Protein AF-A0A835TD72-F1 (afdb_monomer_lite)

Radius of gyration: 19.93 Å; chains: 1; bounding box: 42×44×61 Å

Structure (mmCIF, N/CA/C/O backbone):
data_AF-A0A835TD72-F1
#
_entry.id   AF-A0A835TD72-F1
#
loop_
_atom_site.group_PDB
_atom_site.id
_atom_site.type_symbol
_atom_site.label_atom_id
_atom_site.label_alt_id
_atom_site.label_comp_id
_atom_site.label_asym_id
_atom_site.label_entity_id
_atom_site.label_seq_id
_atom_site.pdbx_PDB_ins_code
_atom_site.Cartn_x
_atom_site.Cartn_y
_atom_site.Cartn_z
_atom_site.occupancy
_atom_site.B_iso_or_equiv
_atom_site.auth_seq_id
_atom_site.auth_comp_id
_atom_site.auth_asym_id
_a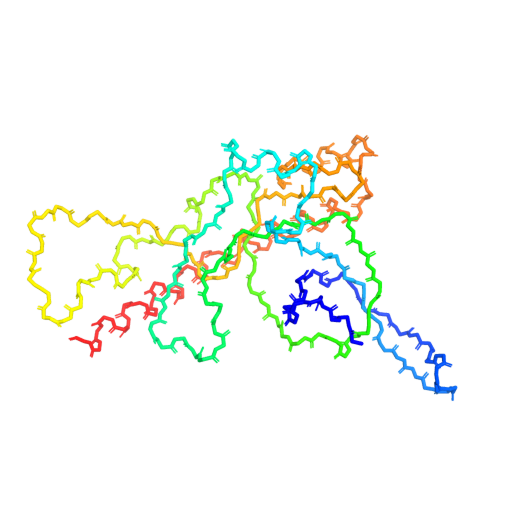tom_site.auth_atom_id
_atom_site.pdbx_PDB_model_num
ATOM 1 N N . MET A 1 1 ? 12.528 -19.056 -3.196 1.00 34.84 1 MET A N 1
ATOM 2 C CA . MET A 1 1 ? 11.801 -18.488 -2.040 1.00 34.84 1 MET A CA 1
ATOM 3 C C . MET A 1 1 ? 12.524 -17.203 -1.645 1.00 34.84 1 MET A C 1
ATOM 5 O O . MET A 1 1 ? 13.682 -17.282 -1.256 1.00 34.84 1 MET A O 1
ATOM 9 N N . LEU A 1 2 ? 11.923 -16.026 -1.864 1.00 34.09 2 LEU A N 1
ATOM 10 C CA . LEU A 1 2 ? 12.502 -14.745 -1.438 1.00 34.09 2 LEU A CA 1
ATOM 11 C C . LEU A 1 2 ? 12.393 -14.682 0.088 1.00 34.09 2 LEU A C 1
ATOM 13 O O . LEU A 1 2 ? 11.383 -14.243 0.633 1.00 34.09 2 LEU A O 1
ATOM 17 N N . HIS A 1 3 ? 13.391 -15.213 0.786 1.00 34.34 3 HIS A N 1
ATOM 18 C CA . HIS A 1 3 ? 13.498 -15.032 2.223 1.00 34.34 3 HIS A CA 1
ATOM 19 C C . HIS A 1 3 ? 13.978 -13.604 2.477 1.00 34.34 3 HIS A C 1
ATOM 21 O O . HIS A 1 3 ? 15.036 -13.207 1.994 1.00 34.34 3 HIS A O 1
ATOM 27 N N . SER A 1 4 ? 13.213 -12.822 3.244 1.00 44.91 4 SER A N 1
ATOM 28 C CA . SER A 1 4 ? 13.839 -11.735 3.995 1.00 44.91 4 SER A CA 1
ATOM 29 C C . SER A 1 4 ? 14.829 -12.398 4.956 1.00 44.91 4 SER A C 1
ATOM 31 O O . SER A 1 4 ? 14.514 -13.459 5.499 1.00 44.91 4 SER A O 1
ATOM 33 N N . GLU A 1 5 ? 15.988 -11.790 5.210 1.00 46.03 5 GLU A N 1
ATOM 34 C CA . GLU A 1 5 ? 17.001 -12.299 6.162 1.00 46.03 5 GLU A CA 1
ATOM 35 C C . GLU A 1 5 ? 16.446 -12.538 7.591 1.00 46.03 5 GLU A C 1
ATOM 37 O O . GLU A 1 5 ? 17.114 -13.105 8.445 1.00 46.03 5 GLU A O 1
ATOM 42 N N . GLU A 1 6 ? 15.186 -12.165 7.835 1.00 54.06 6 GLU A N 1
ATOM 43 C CA . GLU A 1 6 ? 14.464 -12.239 9.106 1.00 54.06 6 GLU A CA 1
ATOM 44 C C . GLU A 1 6 ? 13.166 -13.077 9.030 1.00 54.06 6 GLU A C 1
ATOM 46 O O . GLU A 1 6 ? 12.367 -13.064 9.964 1.00 54.06 6 GLU A O 1
ATOM 51 N N . GLY A 1 7 ? 12.899 -13.772 7.916 1.00 63.62 7 GLY A N 1
ATOM 52 C CA . GLY A 1 7 ? 11.723 -14.643 7.767 1.00 63.62 7 GLY A CA 1
ATOM 53 C C . GLY A 1 7 ? 10.368 -13.922 7.728 1.00 63.62 7 GLY A C 1
ATOM 54 O O . GLY A 1 7 ? 9.331 -14.552 7.933 1.00 63.62 7 GLY A O 1
ATOM 55 N N . VAL A 1 8 ? 10.342 -12.612 7.468 1.00 73.75 8 VAL A N 1
ATOM 56 C CA . VAL A 1 8 ? 9.092 -11.841 7.410 1.00 73.75 8 VAL A CA 1
ATOM 57 C C . VAL A 1 8 ? 8.595 -11.782 5.962 1.00 73.75 8 VAL A C 1
ATOM 59 O O . VAL A 1 8 ? 9.372 -11.401 5.083 1.00 73.75 8 VAL A O 1
ATOM 62 N N . PRO A 1 9 ? 7.314 -12.094 5.682 1.00 82.06 9 PRO A N 1
ATOM 63 C CA . PRO A 1 9 ? 6.798 -12.098 4.314 1.00 82.06 9 PRO A CA 1
ATOM 64 C C . PRO A 1 9 ? 6.894 -10.709 3.675 1.00 82.06 9 PRO A C 1
ATOM 66 O O . PRO A 1 9 ? 6.756 -9.693 4.361 1.00 82.06 9 PRO A O 1
ATOM 69 N N . PHE A 1 10 ? 7.115 -10.644 2.366 1.00 88.38 10 PHE A N 1
ATOM 70 C CA . PHE A 1 10 ? 7.032 -9.390 1.617 1.00 88.38 10 PHE A CA 1
ATOM 71 C C . PHE A 1 10 ? 5.569 -9.008 1.370 1.00 88.38 10 PHE A C 1
ATOM 73 O O . PHE A 1 10 ? 4.687 -9.864 1.340 1.00 88.38 10 PHE A O 1
ATOM 80 N N . ILE A 1 11 ? 5.312 -7.710 1.215 1.00 91.94 11 ILE A N 1
ATOM 81 C CA . ILE A 1 11 ? 3.989 -7.182 0.882 1.00 91.94 11 ILE A CA 1
ATOM 82 C C . ILE A 1 11 ? 4.084 -6.547 -0.498 1.00 91.94 11 ILE A C 1
ATOM 84 O O . ILE A 1 11 ? 5.034 -5.818 -0.780 1.00 91.94 11 ILE A O 1
ATOM 88 N N . GLY A 1 12 ? 3.102 -6.802 -1.353 1.00 94.56 12 GLY A N 1
ATOM 89 C CA . GLY A 1 12 ? 3.071 -6.229 -2.687 1.00 94.56 12 GLY A CA 1
ATOM 90 C C . GLY A 1 12 ? 1.669 -6.175 -3.269 1.00 94.56 12 GLY A C 1
ATOM 91 O O . GLY A 1 12 ? 0.757 -6.867 -2.819 1.00 94.56 12 GLY A O 1
ATOM 92 N N . VAL A 1 13 ? 1.519 -5.323 -4.274 1.00 96.19 13 VAL A N 1
ATOM 93 C CA . VAL A 1 13 ? 0.329 -5.205 -5.108 1.00 96.19 13 VAL A CA 1
ATOM 94 C C . VAL A 1 13 ? 0.577 -6.017 -6.370 1.00 96.19 13 VAL A C 1
ATOM 96 O O . VAL A 1 13 ? 1.512 -5.727 -7.115 1.00 96.19 13 VAL A O 1
ATOM 99 N N . VAL A 1 14 ? -0.252 -7.030 -6.605 1.00 95.38 14 VAL A N 1
ATOM 100 C CA . VAL A 1 14 ? -0.248 -7.777 -7.867 1.00 95.38 14 VAL A CA 1
ATOM 101 C C . VAL A 1 14 ? -0.770 -6.864 -8.975 1.00 95.38 14 VAL A C 1
ATOM 103 O O . VAL A 1 14 ? -1.862 -6.308 -8.848 1.00 95.38 14 VAL A O 1
ATOM 106 N N . LEU A 1 15 ? 0.022 -6.690 -10.032 1.00 94.38 15 LEU A N 1
ATOM 107 C CA . LEU A 1 15 ? -0.318 -5.854 -11.182 1.00 94.38 15 LEU A CA 1
ATOM 108 C C . LEU A 1 15 ? -0.967 -6.683 -12.291 1.00 94.38 15 LEU A C 1
ATOM 110 O O . LEU A 1 15 ? -2.013 -6.303 -12.811 1.00 94.38 15 LEU A O 1
ATOM 114 N N . ASP A 1 16 ? -0.347 -7.810 -12.628 1.00 94.19 16 ASP A N 1
ATOM 115 C CA . ASP A 1 16 ? -0.751 -8.698 -13.713 1.00 94.19 16 ASP A CA 1
ATOM 116 C C . ASP A 1 16 ? -0.160 -10.110 -13.521 1.00 94.19 16 ASP A C 1
ATOM 118 O O . ASP A 1 16 ? 0.645 -10.364 -12.612 1.00 94.19 16 ASP A O 1
ATOM 122 N N . PHE A 1 17 ? -0.639 -11.034 -14.354 1.00 94.00 17 PHE A N 1
ATOM 123 C CA . PHE A 1 17 ? -0.175 -12.413 -14.464 1.00 94.00 17 PHE A CA 1
ATOM 124 C C . PHE A 1 17 ? 0.253 -12.668 -15.906 1.00 94.00 17 PHE A C 1
A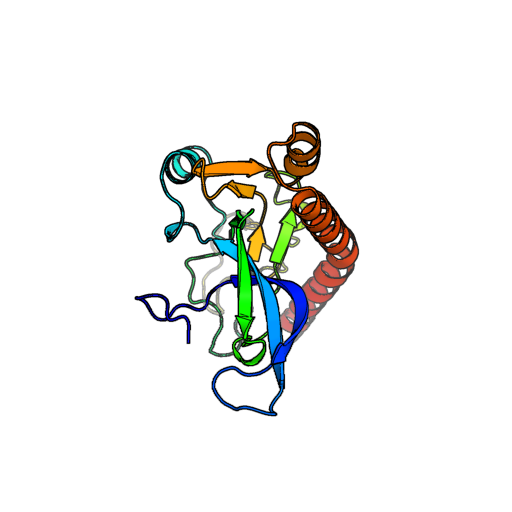TOM 126 O O . PHE A 1 17 ? -0.415 -12.213 -16.836 1.00 94.00 17 PHE A O 1
ATOM 133 N N . GLU A 1 18 ? 1.337 -13.411 -16.075 1.00 93.31 18 GLU A N 1
ATOM 134 C CA . GLU A 1 18 ? 1.907 -13.773 -17.367 1.00 93.31 18 GLU A CA 1
ATOM 135 C C . GLU A 1 18 ? 2.315 -15.247 -17.346 1.00 93.31 18 GLU A C 1
ATOM 137 O O . GLU A 1 18 ? 2.866 -15.738 -16.362 1.00 93.31 18 GLU A O 1
ATOM 142 N N . GLU A 1 19 ? 2.032 -15.960 -18.431 1.00 90.44 19 GLU A N 1
ATOM 143 C CA . GLU A 1 19 ? 2.522 -17.320 -18.641 1.00 90.44 19 GLU A CA 1
ATOM 144 C C . GLU A 1 19 ? 3.895 -17.262 -19.315 1.00 90.44 19 GLU A C 1
ATOM 146 O O . GLU A 1 19 ? 4.054 -16.639 -20.364 1.00 90.44 19 GLU A O 1
ATOM 151 N N . ALA A 1 20 ? 4.882 -17.929 -18.725 1.00 84.81 20 ALA A N 1
ATOM 152 C CA . ALA A 1 20 ? 6.242 -18.015 -19.239 1.00 84.81 20 ALA A CA 1
ATOM 153 C C . ALA A 1 20 ? 6.684 -19.479 -19.344 1.00 84.81 20 ALA A C 1
ATOM 155 O O . ALA A 1 20 ? 6.209 -20.343 -18.607 1.00 84.81 20 ALA A O 1
ATOM 156 N N . ALA A 1 21 ? 7.598 -19.778 -20.266 1.00 83.25 21 ALA A N 1
ATOM 157 C CA . ALA A 1 21 ? 8.213 -21.100 -20.320 1.00 83.25 21 ALA A CA 1
ATOM 158 C C . ALA A 1 21 ? 9.082 -21.316 -19.073 1.00 83.25 21 ALA A C 1
ATOM 160 O O . ALA A 1 21 ? 9.866 -20.439 -18.708 1.00 83.25 21 ALA A O 1
ATOM 161 N N . ASP A 1 22 ? 8.958 -22.477 -18.432 1.00 80.50 22 ASP A N 1
ATOM 162 C CA . ASP A 1 22 ? 9.785 -22.821 -17.280 1.00 80.50 22 ASP A CA 1
ATOM 163 C C . ASP A 1 22 ? 11.202 -23.192 -17.755 1.00 80.50 22 ASP A C 1
ATOM 165 O O . ASP A 1 22 ? 11.429 -24.253 -18.342 1.00 80.50 22 ASP A O 1
ATOM 169 N N . GLU A 1 23 ? 12.176 -22.313 -17.500 1.00 79.06 23 GLU A N 1
ATOM 170 C CA . GLU A 1 23 ? 13.584 -22.534 -17.865 1.00 79.06 23 GLU A CA 1
ATOM 171 C C . GLU A 1 23 ? 14.188 -23.773 -17.182 1.00 79.06 23 GLU A C 1
ATOM 173 O O . GLU A 1 23 ? 15.143 -24.363 -17.691 1.00 79.06 23 GLU A O 1
ATOM 178 N N . SER A 1 24 ? 13.632 -24.190 -16.039 1.00 78.81 24 SER A N 1
ATOM 179 C CA . SER A 1 24 ? 14.082 -25.367 -15.293 1.00 78.81 24 SER A CA 1
ATOM 180 C C . SER A 1 24 ? 13.427 -26.668 -15.764 1.00 78.81 24 SER A C 1
ATOM 182 O O . SER A 1 24 ? 13.988 -27.746 -15.549 1.00 78.81 24 SER A O 1
ATOM 184 N N . ARG A 1 25 ? 12.264 -26.582 -16.426 1.00 77.62 25 ARG A N 1
ATOM 185 C CA . ARG A 1 25 ? 11.475 -27.726 -16.909 1.00 77.62 25 ARG A CA 1
ATOM 186 C C . ARG A 1 25 ? 11.011 -27.490 -18.352 1.00 77.62 25 ARG A C 1
ATOM 188 O O . ARG A 1 25 ? 9.896 -27.019 -18.579 1.00 77.62 25 ARG A O 1
ATOM 195 N N . PRO A 1 26 ? 11.843 -27.848 -19.348 1.00 78.50 26 PRO A N 1
ATOM 196 C CA . PRO A 1 26 ? 11.506 -27.661 -20.755 1.00 78.50 26 PRO A CA 1
ATOM 197 C C . PRO A 1 26 ? 10.169 -28.321 -21.122 1.00 78.50 26 PRO A C 1
ATOM 199 O O . PRO A 1 26 ? 9.997 -29.526 -20.949 1.00 78.50 26 PRO A O 1
ATOM 202 N N . GLY A 1 27 ? 9.237 -27.530 -21.659 1.00 80.69 27 GLY A N 1
ATOM 203 C CA . GLY A 1 27 ? 7.890 -27.977 -22.038 1.00 80.69 27 GLY A CA 1
ATOM 204 C C . GLY A 1 27 ? 6.810 -27.718 -20.985 1.00 80.69 27 GLY A C 1
ATOM 205 O O . GLY A 1 27 ? 5.633 -27.903 -21.286 1.00 80.69 27 GLY A O 1
ATOM 206 N N . GLU A 1 28 ? 7.183 -27.253 -19.792 1.00 83.94 28 GLU A N 1
ATOM 207 C CA . GLU A 1 28 ? 6.241 -26.775 -18.783 1.00 83.94 28 GLU A CA 1
ATOM 208 C C . GLU A 1 28 ? 6.111 -25.245 -18.820 1.00 83.94 28 GLU A C 1
ATOM 210 O O . GLU A 1 28 ? 7.019 -24.518 -19.234 1.00 83.94 28 GLU A O 1
ATOM 215 N N . THR A 1 29 ? 4.946 -24.757 -18.398 1.00 86.06 29 THR A N 1
ATOM 216 C CA . THR A 1 29 ? 4.628 -23.330 -18.297 1.00 86.06 29 THR A CA 1
ATOM 217 C C . THR A 1 29 ? 4.575 -22.943 -16.823 1.00 86.06 29 THR A C 1
ATOM 219 O O . THR A 1 29 ? 3.902 -23.601 -16.027 1.00 86.06 29 THR A O 1
ATOM 222 N N . GLU A 1 30 ? 5.263 -21.867 -16.454 1.00 89.44 30 GLU A N 1
ATOM 223 C CA . GLU A 1 30 ? 5.140 -21.224 -15.150 1.00 89.44 30 GLU A CA 1
ATOM 224 C C . GLU A 1 30 ? 4.263 -19.970 -15.263 1.00 89.44 30 GLU A C 1
ATOM 226 O O . GLU A 1 30 ? 4.333 -19.223 -16.238 1.00 89.44 30 GLU A O 1
ATOM 231 N N . VAL A 1 31 ? 3.441 -19.717 -14.241 1.00 92.00 31 VAL A N 1
ATOM 232 C CA . VAL A 1 31 ? 2.719 -18.447 -14.107 1.00 92.00 31 VAL A CA 1
ATOM 233 C C . VAL A 1 31 ? 3.570 -17.483 -13.288 1.00 92.00 31 VAL A C 1
ATOM 235 O O . VAL A 1 31 ? 3.749 -17.653 -12.075 1.00 92.00 31 VAL A O 1
ATOM 238 N N . LEU A 1 32 ? 4.069 -16.449 -13.951 1.00 94.00 32 LEU A N 1
ATOM 239 C CA . LEU A 1 32 ? 4.717 -15.308 -13.329 1.00 94.00 32 LEU A CA 1
ATOM 240 C C . LEU A 1 32 ? 3.674 -14.246 -12.989 1.00 94.00 32 LEU A C 1
ATOM 242 O O . LEU A 1 32 ? 2.625 -14.116 -13.618 1.00 94.00 32 LEU A O 1
ATOM 246 N N . THR A 1 33 ? 3.963 -13.463 -11.964 1.00 94.62 33 THR A N 1
ATOM 247 C CA . THR A 1 33 ? 3.161 -12.307 -11.594 1.00 94.62 33 THR A CA 1
ATOM 248 C C . THR A 1 33 ? 4.058 -11.107 -11.389 1.00 94.62 33 THR A C 1
ATOM 250 O O . THR A 1 33 ? 5.085 -11.184 -10.708 1.00 94.62 33 THR A O 1
ATOM 253 N N . ARG A 1 34 ? 3.672 -9.975 -11.976 1.00 95.19 34 ARG A N 1
ATOM 254 C CA . ARG A 1 34 ? 4.356 -8.713 -11.731 1.00 95.19 34 ARG A CA 1
ATOM 255 C C . ARG A 1 34 ? 3.806 -8.088 -10.461 1.00 95.19 34 ARG A C 1
ATOM 257 O O . ARG A 1 34 ? 2.622 -7.763 -10.367 1.00 95.19 34 ARG A O 1
ATOM 264 N N . VAL A 1 35 ? 4.678 -7.896 -9.481 1.00 95.75 35 VAL A N 1
ATOM 265 C CA . VAL A 1 35 ? 4.326 -7.379 -8.159 1.00 95.75 35 VAL A CA 1
ATOM 266 C C . VAL A 1 35 ? 5.004 -6.040 -7.944 1.00 95.75 35 VAL A C 1
ATOM 268 O O . VAL A 1 35 ? 6.222 -5.939 -8.050 1.00 95.75 35 VAL A O 1
ATOM 271 N N . CYS A 1 36 ? 4.219 -5.023 -7.597 1.00 96.75 36 CYS A N 1
ATOM 272 C CA . CYS A 1 36 ? 4.719 -3.757 -7.079 1.00 96.75 36 CYS A CA 1
ATOM 273 C C . CYS A 1 36 ? 4.912 -3.857 -5.564 1.00 96.75 36 CYS A C 1
ATOM 275 O O . CYS A 1 36 ? 3.952 -4.063 -4.819 1.00 96.75 36 CYS A O 1
ATOM 277 N N . TRP A 1 37 ? 6.136 -3.675 -5.082 1.00 96.12 37 TRP A N 1
ATOM 278 C CA . TRP A 1 37 ? 6.459 -3.895 -3.675 1.00 96.12 37 TRP A CA 1
ATOM 279 C C . TRP A 1 37 ? 5.946 -2.785 -2.760 1.00 96.12 37 TRP A C 1
ATOM 281 O O . TRP A 1 37 ? 5.912 -1.604 -3.125 1.00 96.12 37 TRP A O 1
ATOM 291 N N . MET A 1 38 ? 5.607 -3.171 -1.534 1.00 95.81 38 MET A N 1
ATOM 292 C CA . MET A 1 38 ? 5.346 -2.270 -0.421 1.00 95.81 38 MET A CA 1
ATOM 293 C C . MET A 1 38 ? 6.405 -2.469 0.661 1.00 95.81 38 MET A C 1
ATOM 295 O O . MET A 1 38 ? 6.748 -3.593 1.026 1.00 95.81 38 MET A O 1
ATOM 299 N N . TYR A 1 39 ? 6.900 -1.360 1.189 1.00 93.12 39 TYR A N 1
ATOM 300 C CA . TYR A 1 39 ? 7.980 -1.320 2.164 1.00 93.12 39 TYR A CA 1
ATOM 301 C C . TYR A 1 39 ? 7.412 -1.091 3.562 1.00 93.12 39 TYR A C 1
ATOM 303 O O . TYR A 1 39 ? 6.383 -0.437 3.734 1.00 93.12 39 TYR A O 1
ATOM 311 N N . ARG A 1 40 ? 8.085 -1.612 4.581 1.00 90.31 40 ARG A N 1
ATOM 312 C CA . ARG A 1 40 ? 7.837 -1.288 5.989 1.00 90.31 40 ARG A CA 1
ATOM 313 C C . ARG A 1 40 ? 8.772 -0.170 6.429 1.00 90.31 40 ARG A C 1
ATOM 315 O O . ARG A 1 40 ? 9.770 0.114 5.775 1.00 90.31 40 ARG A O 1
ATOM 322 N N . VAL A 1 41 ? 8.502 0.399 7.604 1.00 88.62 41 VAL A N 1
ATOM 323 C CA . VAL A 1 41 ? 9.352 1.429 8.233 1.00 88.62 41 VAL A CA 1
ATOM 324 C C . VAL A 1 41 ? 10.828 1.017 8.269 1.00 88.62 41 VAL A C 1
ATOM 326 O O . VAL A 1 41 ? 11.699 1.807 7.918 1.00 88.62 41 VAL A O 1
ATOM 329 N N . ARG A 1 42 ? 11.111 -0.236 8.646 1.00 85.50 42 ARG A N 1
ATOM 330 C CA . ARG A 1 42 ? 12.483 -0.764 8.735 1.00 85.50 42 ARG A CA 1
ATOM 331 C C . ARG A 1 42 ? 13.198 -0.864 7.383 1.00 85.50 42 ARG A C 1
ATOM 333 O O . ARG A 1 42 ? 14.422 -0.854 7.351 1.00 85.50 42 ARG A O 1
ATOM 340 N N . ASP A 1 43 ? 12.439 -0.966 6.293 1.00 87.75 43 ASP A N 1
ATOM 341 C CA . ASP A 1 43 ? 12.981 -1.139 4.947 1.00 87.75 43 ASP A CA 1
ATOM 342 C C . ASP A 1 43 ? 13.322 0.224 4.304 1.00 87.75 43 ASP A C 1
ATOM 344 O O . ASP A 1 43 ? 13.999 0.282 3.272 1.00 87.75 43 ASP A O 1
ATOM 348 N N . LEU A 1 44 ? 12.864 1.333 4.904 1.00 90.19 44 LEU A N 1
ATOM 349 C CA . LEU A 1 44 ? 13.135 2.685 4.425 1.00 90.19 44 LEU A CA 1
ATOM 350 C C . LEU A 1 44 ? 14.577 3.111 4.714 1.00 90.19 44 LEU A C 1
ATOM 352 O O . LEU A 1 44 ? 15.157 2.820 5.762 1.00 90.19 44 LEU A O 1
ATOM 356 N N . LYS A 1 45 ? 15.144 3.867 3.773 1.00 91.75 45 LYS A N 1
ATOM 357 C CA . LYS A 1 45 ? 16.524 4.365 3.819 1.00 91.75 45 LYS A CA 1
ATOM 358 C C . LYS A 1 45 ? 16.568 5.862 3.523 1.00 91.75 45 LYS A C 1
ATOM 360 O O . LYS A 1 45 ? 15.593 6.432 3.038 1.00 91.75 45 LYS A O 1
ATOM 365 N N . GLY A 1 46 ? 17.715 6.486 3.791 1.00 91.62 46 GLY A N 1
ATOM 366 C CA . GLY A 1 46 ? 18.007 7.864 3.390 1.00 91.62 46 GLY A CA 1
ATOM 367 C C . GLY A 1 46 ? 16.974 8.884 3.877 1.00 91.62 46 GLY A C 1
ATOM 368 O O . GLY A 1 46 ? 16.481 8.796 5.002 1.00 91.62 46 GLY A O 1
ATOM 369 N N . ALA A 1 47 ? 16.633 9.838 3.007 1.00 90.25 47 ALA A N 1
ATOM 370 C CA . ALA A 1 47 ? 15.717 10.935 3.322 1.00 90.25 47 ALA A CA 1
ATOM 371 C C . ALA A 1 47 ? 14.316 10.458 3.750 1.00 90.25 47 ALA A C 1
ATOM 373 O O . ALA A 1 47 ? 13.681 11.100 4.577 1.00 90.25 47 ALA A O 1
ATOM 374 N N . ALA A 1 48 ? 13.848 9.313 3.249 1.00 91.50 48 ALA A N 1
ATOM 375 C CA . ALA A 1 48 ? 12.566 8.733 3.636 1.00 91.50 48 ALA A CA 1
ATOM 376 C C . ALA A 1 48 ? 12.545 8.315 5.108 1.00 91.50 48 ALA A C 1
ATOM 378 O O . ALA A 1 48 ? 11.523 8.472 5.766 1.00 91.50 48 ALA A O 1
ATOM 379 N N . LYS A 1 49 ? 13.666 7.799 5.629 1.00 90.06 49 LYS A N 1
ATOM 380 C CA . LYS A 1 49 ? 13.772 7.431 7.043 1.00 90.06 49 LYS A CA 1
ATOM 381 C C . LYS A 1 49 ? 13.812 8.672 7.937 1.00 90.06 49 LYS A C 1
ATOM 383 O O . LYS A 1 49 ? 13.123 8.684 8.947 1.00 90.06 49 LYS A O 1
ATOM 388 N N . ALA A 1 50 ? 14.545 9.710 7.529 1.00 89.62 50 ALA A N 1
ATOM 389 C CA . ALA A 1 50 ? 14.586 10.988 8.244 1.00 89.62 50 ALA A CA 1
ATOM 390 C C . ALA A 1 50 ? 13.206 11.673 8.287 1.00 89.62 50 ALA A C 1
ATOM 392 O O . ALA A 1 50 ? 12.783 12.143 9.334 1.00 89.62 50 ALA A O 1
ATOM 393 N N . ALA A 1 51 ? 12.445 11.634 7.188 1.00 89.12 51 ALA A N 1
ATOM 394 C CA . ALA A 1 51 ? 11.090 12.193 7.138 1.00 89.12 51 ALA A CA 1
ATOM 395 C C . ALA A 1 51 ? 10.110 11.537 8.136 1.00 89.12 51 ALA A C 1
ATOM 397 O O . ALA A 1 51 ? 9.116 12.150 8.515 1.00 89.12 51 ALA A O 1
ATOM 398 N N . LEU A 1 52 ? 10.376 10.302 8.585 1.00 87.50 52 LEU A N 1
ATOM 399 C CA . LEU A 1 52 ? 9.558 9.651 9.615 1.00 87.50 52 LEU A CA 1
ATOM 400 C C . LEU A 1 52 ? 9.824 10.168 11.037 1.00 87.50 52 LEU A C 1
ATOM 402 O O . LEU A 1 52 ? 9.046 9.847 11.933 1.00 87.50 52 LEU A O 1
ATOM 406 N N . GLU A 1 53 ? 10.892 10.933 11.262 1.00 84.69 53 GLU A N 1
ATOM 407 C CA . GLU A 1 53 ? 11.130 11.610 12.544 1.00 84.69 53 GLU A CA 1
ATOM 408 C C . GLU A 1 53 ? 10.202 12.820 12.699 1.00 84.69 53 GLU A C 1
ATOM 410 O O . GLU A 1 53 ? 9.684 13.068 13.786 1.00 84.69 53 GLU A O 1
ATOM 415 N N . GLU A 1 54 ? 9.950 13.529 11.598 1.00 84.19 54 GLU A N 1
ATOM 416 C CA . GLU A 1 54 ? 9.027 14.665 11.544 1.00 84.19 54 GLU A CA 1
ATOM 417 C C . GLU A 1 54 ? 7.571 14.192 11.521 1.00 84.19 54 GLU A C 1
ATOM 419 O O . GLU A 1 54 ? 6.729 14.694 12.265 1.00 84.19 54 GLU A O 1
ATOM 424 N N . GLU A 1 55 ? 7.278 13.179 10.702 1.00 84.44 55 GLU A N 1
ATOM 425 C CA . GLU A 1 55 ? 5.926 12.662 10.533 1.00 84.44 55 GLU A CA 1
ATOM 426 C C . GLU A 1 55 ? 5.881 11.134 10.701 1.00 84.44 55 GLU A C 1
ATOM 428 O O . GLU A 1 55 ? 6.009 10.380 9.719 1.00 84.44 55 GLU A O 1
ATOM 433 N N . PRO A 1 56 ? 5.659 10.652 11.935 1.00 85.56 56 PRO A N 1
ATOM 434 C CA . PRO A 1 56 ? 5.792 9.245 12.264 1.00 85.56 56 PRO A CA 1
ATOM 435 C C . PRO A 1 56 ? 4.771 8.360 11.551 1.00 85.56 56 PRO A C 1
ATOM 437 O O . PRO A 1 56 ? 3.647 8.753 11.226 1.00 85.56 56 PRO A O 1
ATOM 440 N N . ALA A 1 57 ? 5.190 7.115 11.339 1.00 85.81 57 ALA A N 1
ATOM 441 C CA . ALA A 1 57 ? 4.360 6.070 10.766 1.00 85.81 57 ALA A CA 1
ATOM 442 C C . ALA A 1 57 ? 3.201 5.678 11.695 1.00 85.81 57 ALA A C 1
ATOM 444 O O . ALA A 1 57 ? 3.295 5.735 12.924 1.00 85.81 57 ALA A O 1
ATOM 445 N N . VAL A 1 58 ? 2.112 5.205 11.096 1.00 85.31 58 VAL A N 1
ATOM 446 C CA . VAL A 1 58 ? 0.933 4.729 11.830 1.00 85.31 58 VAL A CA 1
ATOM 447 C C . VAL A 1 58 ? 1.204 3.393 12.540 1.00 85.31 58 VAL A C 1
ATOM 449 O O . VAL A 1 58 ? 1.744 2.461 11.941 1.00 85.31 58 VAL A O 1
ATOM 452 N N . THR A 1 59 ? 0.793 3.288 13.815 1.00 79.62 59 THR A N 1
ATOM 453 C CA . THR A 1 59 ? 1.049 2.120 14.692 1.00 79.62 59 THR A CA 1
ATOM 454 C C . THR A 1 59 ? -0.168 1.588 15.481 1.00 79.62 59 THR A C 1
ATOM 456 O O . THR A 1 59 ? -0.047 0.565 16.155 1.00 79.62 59 THR A O 1
ATOM 459 N N . ARG A 1 60 ? -1.372 2.187 15.404 1.00 73.00 60 ARG A N 1
ATOM 460 C CA . ARG A 1 60 ? -2.595 1.785 16.169 1.00 73.00 60 ARG A CA 1
ATOM 461 C C . ARG A 1 60 ? -3.723 1.043 15.401 1.00 73.00 60 ARG A C 1
ATOM 463 O O . ARG A 1 60 ? -4.458 1.668 14.646 1.00 73.00 60 ARG A O 1
ATOM 470 N N . ARG A 1 61 ? -3.969 -0.249 15.672 1.00 71.38 61 ARG A N 1
ATOM 471 C CA . ARG A 1 61 ? -4.964 -1.076 14.939 1.00 71.38 61 ARG A CA 1
ATOM 472 C C . ARG A 1 61 ? -6.160 -1.474 15.789 1.00 71.38 61 ARG A C 1
ATOM 474 O O . ARG A 1 61 ? -6.030 -1.619 17.005 1.00 71.38 61 ARG A O 1
ATOM 481 N N . ALA A 1 62 ? -7.276 -1.791 15.135 1.00 69.75 62 ALA A N 1
ATOM 482 C CA . ALA A 1 62 ? -8.340 -2.579 15.742 1.00 69.75 62 ALA A CA 1
ATOM 483 C C . ALA A 1 62 ? -7.892 -4.016 16.004 1.00 69.75 62 ALA A C 1
ATOM 485 O O . ALA A 1 62 ? -7.340 -4.689 15.133 1.00 69.75 62 ALA A O 1
ATOM 486 N N . VAL A 1 63 ? -8.167 -4.495 17.218 1.00 62.16 63 VAL A N 1
ATOM 487 C CA . VAL A 1 63 ? -7.947 -5.884 17.622 1.00 62.16 63 VAL A CA 1
ATOM 488 C C . VAL A 1 63 ? -9.265 -6.448 18.129 1.00 62.16 63 VAL A C 1
ATOM 490 O O . VAL A 1 63 ? -9.829 -5.946 19.099 1.00 62.16 63 VAL A O 1
ATOM 493 N N . LEU A 1 64 ? -9.740 -7.521 17.500 1.00 57.81 64 LEU A N 1
ATOM 494 C CA . LEU A 1 64 ? -10.712 -8.411 18.130 1.00 57.81 64 LEU A CA 1
ATOM 495 C C . LEU A 1 64 ? -9.931 -9.517 18.833 1.00 57.81 64 LEU A C 1
ATOM 497 O O . LEU A 1 64 ? -9.029 -10.108 18.244 1.00 57.81 64 LEU A O 1
ATOM 501 N N . SER A 1 65 ? -10.272 -9.792 20.091 1.00 54.19 65 SER A N 1
ATOM 502 C CA . SER A 1 65 ? -9.593 -10.789 20.932 1.00 54.19 65 SER A CA 1
ATOM 503 C C . SER A 1 65 ? -9.677 -12.222 20.390 1.00 54.19 65 SER A C 1
ATOM 505 O O . SER A 1 65 ? -8.936 -13.079 20.848 1.00 54.19 65 SER A O 1
ATOM 507 N N . GLU A 1 66 ? -10.549 -12.480 19.410 1.00 53.38 66 GLU A N 1
ATOM 508 C CA . GLU A 1 66 ? -10.726 -13.778 18.740 1.00 53.38 66 GLU A CA 1
ATOM 509 C C . GLU A 1 66 ? -9.967 -13.886 17.404 1.00 53.38 66 GLU A C 1
ATOM 511 O O . GLU A 1 66 ? -10.121 -14.865 16.671 1.00 53.38 66 GLU A O 1
ATOM 516 N N . ALA A 1 67 ? -9.159 -12.881 17.042 1.00 46.25 67 ALA A N 1
ATOM 517 C CA . ALA A 1 67 ? -8.325 -12.965 15.850 1.00 46.25 67 ALA A CA 1
ATOM 518 C C . ALA A 1 67 ? -7.377 -14.171 15.977 1.00 46.25 67 ALA A C 1
ATOM 520 O O . ALA A 1 67 ? -6.576 -14.249 16.908 1.00 46.25 67 ALA A O 1
ATOM 521 N N . ARG A 1 68 ? -7.509 -15.128 15.047 1.00 42.56 68 ARG A N 1
ATOM 522 C CA . ARG A 1 68 ? -6.750 -16.387 15.025 1.00 42.56 68 ARG A CA 1
ATOM 523 C C . ARG A 1 68 ? -5.244 -16.145 15.196 1.00 42.56 68 ARG A C 1
ATOM 525 O O . ARG A 1 68 ? -4.698 -15.143 14.726 1.00 42.56 68 ARG A O 1
ATOM 532 N N . ALA A 1 69 ? -4.572 -17.111 15.825 1.00 37.41 69 ALA A N 1
ATOM 533 C CA . ALA A 1 69 ? -3.115 -17.174 15.891 1.00 37.41 69 ALA A CA 1
ATOM 534 C C . ALA A 1 69 ? -2.524 -17.028 14.475 1.00 37.41 69 ALA A C 1
ATOM 536 O O . ALA A 1 69 ? -2.853 -17.804 13.582 1.00 37.41 69 ALA A O 1
ATOM 537 N N . GLY A 1 70 ? -1.717 -15.982 14.271 1.00 42.91 70 GLY A N 1
ATOM 538 C CA . GLY A 1 70 ? -1.255 -15.523 12.952 1.00 42.91 70 GLY A CA 1
ATOM 539 C C . GLY A 1 70 ? -1.488 -14.026 12.710 1.00 42.91 70 GLY A C 1
ATOM 540 O O . GLY A 1 70 ? -0.870 -13.445 11.825 1.00 42.91 70 GLY A O 1
ATOM 541 N N . GLY A 1 71 ? -2.322 -13.374 13.529 1.00 45.03 71 GLY A N 1
ATOM 542 C CA . GLY A 1 71 ? -2.423 -11.915 13.549 1.00 45.03 71 GLY A CA 1
ATOM 543 C C . GLY A 1 71 ? -1.092 -11.255 13.932 1.00 45.03 71 GLY A C 1
ATOM 544 O O . GLY A 1 71 ? -0.460 -11.652 14.910 1.00 45.03 71 GLY A O 1
ATOM 545 N N . ASP A 1 72 ? -0.690 -10.239 13.160 1.00 44.88 72 ASP A N 1
ATOM 546 C CA . ASP A 1 72 ? 0.506 -9.406 13.357 1.00 44.88 72 ASP A CA 1
ATOM 547 C C . ASP A 1 72 ? 0.695 -9.062 14.853 1.00 44.88 72 ASP A C 1
ATOM 549 O O . ASP A 1 72 ? -0.237 -8.602 15.516 1.00 44.88 72 ASP A O 1
ATOM 553 N N . LYS A 1 73 ? 1.866 -9.370 15.419 1.00 43.47 73 LYS A N 1
ATOM 554 C CA . LYS A 1 73 ? 2.161 -9.247 16.858 1.00 43.47 73 LYS A CA 1
ATOM 555 C C . LYS A 1 73 ? 2.544 -7.824 17.292 1.00 43.47 73 LYS A C 1
ATOM 557 O O . LYS A 1 73 ? 2.944 -7.641 18.436 1.00 43.47 73 LYS A O 1
ATOM 562 N N . GLY A 1 74 ? 2.330 -6.816 16.442 1.00 46.84 74 GLY A N 1
ATOM 563 C CA . GLY A 1 74 ? 2.182 -5.436 16.904 1.00 46.84 74 GLY A CA 1
ATOM 564 C C . GLY A 1 74 ? 3.418 -4.559 16.763 1.00 46.84 74 GLY A C 1
ATOM 565 O O . GLY A 1 74 ? 3.805 -3.902 17.724 1.00 46.84 74 GLY A O 1
ATOM 566 N N . THR A 1 75 ? 3.973 -4.461 15.556 1.00 52.69 75 THR A N 1
ATOM 567 C CA . THR A 1 75 ? 4.913 -3.371 15.229 1.00 52.69 75 THR A CA 1
ATOM 568 C C . THR A 1 75 ? 4.626 -2.625 13.932 1.00 52.69 75 THR A C 1
ATOM 570 O O . THR A 1 75 ? 5.236 -1.576 13.734 1.00 52.69 75 THR A O 1
ATOM 573 N N . PHE A 1 76 ? 3.689 -3.049 13.073 1.00 58.09 76 PHE A N 1
ATOM 574 C CA . PHE A 1 76 ? 3.499 -2.366 11.786 1.00 58.09 76 PHE A CA 1
ATOM 575 C C . PHE A 1 76 ? 2.040 -2.096 11.439 1.00 58.09 76 PHE A C 1
ATOM 577 O O . PHE A 1 76 ? 1.138 -2.857 11.772 1.00 58.09 76 PHE A O 1
ATOM 584 N N . GLN A 1 77 ? 1.814 -0.967 10.773 1.00 78.31 77 GLN A N 1
ATOM 585 C CA . GLN A 1 77 ? 0.488 -0.559 10.330 1.00 78.31 77 GLN A CA 1
ATOM 586 C C . GLN A 1 77 ? 0.520 0.403 9.170 1.00 78.31 77 GLN A C 1
ATOM 588 O O . GLN A 1 77 ? -0.351 0.318 8.317 1.00 78.31 77 GLN A O 1
ATOM 593 N N . GLU A 1 78 ? 1.530 1.257 9.084 1.00 90.50 78 GLU A N 1
ATOM 594 C CA . GLU A 1 78 ? 1.816 1.908 7.818 1.00 90.50 78 GLU A CA 1
ATOM 595 C C . GLU A 1 78 ? 2.774 1.068 6.974 1.00 90.50 78 GLU A C 1
ATOM 597 O O . GLU A 1 78 ? 3.834 0.633 7.435 1.00 90.50 78 GLU A O 1
ATOM 602 N N . VAL A 1 79 ? 2.376 0.853 5.725 1.00 94.25 79 VAL A N 1
ATOM 603 C CA . VAL A 1 79 ? 3.212 0.329 4.649 1.00 94.25 79 VAL A CA 1
ATOM 604 C C . VAL A 1 79 ? 3.316 1.379 3.551 1.00 94.25 79 VAL A C 1
ATOM 606 O O . VAL A 1 79 ? 2.389 2.147 3.287 1.00 94.25 79 VAL A O 1
ATOM 609 N N . PHE A 1 80 ? 4.457 1.408 2.885 1.00 95.88 80 PHE A N 1
ATOM 610 C CA . PHE A 1 80 ? 4.800 2.426 1.907 1.00 95.88 80 PHE A CA 1
ATOM 611 C C . PHE A 1 80 ? 4.775 1.790 0.525 1.00 95.88 80 PHE A C 1
ATOM 613 O O . PHE A 1 80 ? 5.621 0.952 0.213 1.00 95.88 80 PHE A O 1
ATOM 620 N N . LEU A 1 81 ? 3.793 2.158 -0.298 1.00 96.81 81 LEU A N 1
ATOM 621 C CA . LEU A 1 81 ? 3.749 1.733 -1.698 1.00 96.81 81 LEU A CA 1
ATOM 622 C C . LEU A 1 81 ? 5.032 2.186 -2.401 1.00 96.81 81 LEU A C 1
ATOM 624 O O . LEU A 1 81 ? 5.552 3.237 -2.058 1.00 96.81 81 LEU A O 1
ATOM 628 N N . SER A 1 82 ? 5.556 1.454 -3.377 1.00 96.69 82 SER A N 1
ATOM 629 C CA . SER A 1 82 ? 6.759 1.890 -4.096 1.00 96.69 82 SER A CA 1
ATOM 630 C C . SER A 1 82 ? 6.539 2.045 -5.591 1.00 96.69 82 SER A C 1
ATOM 632 O O . SER A 1 82 ? 5.490 1.695 -6.117 1.00 96.69 82 SER A O 1
ATOM 634 N N . ASN A 1 83 ? 7.543 2.581 -6.280 1.00 94.62 83 ASN A N 1
ATOM 635 C CA . ASN A 1 83 ? 7.634 2.556 -7.738 1.00 94.62 83 ASN A CA 1
ATOM 636 C C . ASN A 1 83 ? 8.481 1.374 -8.251 1.00 94.62 83 ASN A C 1
ATOM 638 O O . ASN A 1 83 ? 9.036 1.450 -9.344 1.00 94.62 83 ASN A O 1
ATOM 642 N N . HIS A 1 84 ? 8.640 0.324 -7.443 1.00 94.88 84 HIS A N 1
ATOM 643 C CA . HIS A 1 84 ? 9.480 -0.828 -7.744 1.00 94.88 84 HIS A CA 1
ATOM 644 C C . HIS A 1 84 ? 8.616 -2.061 -7.982 1.00 94.88 84 HIS A C 1
ATOM 646 O O . HIS A 1 84 ? 7.884 -2.488 -7.087 1.00 94.88 84 HIS A O 1
ATOM 652 N N . ALA A 1 85 ? 8.728 -2.630 -9.182 1.00 95.00 85 ALA A N 1
ATOM 653 C CA . ALA A 1 85 ? 8.024 -3.842 -9.560 1.00 95.00 85 ALA A CA 1
ATOM 654 C C . ALA A 1 85 ? 8.976 -4.895 -10.135 1.00 95.00 85 ALA A C 1
ATOM 656 O O . ALA A 1 85 ? 9.902 -4.559 -10.873 1.00 95.00 85 ALA A O 1
ATOM 657 N N . ASN A 1 86 ? 8.721 -6.165 -9.821 1.00 94.38 86 ASN A N 1
ATOM 658 C CA . ASN A 1 86 ? 9.433 -7.311 -10.389 1.00 94.38 86 ASN A CA 1
ATOM 659 C C . ASN A 1 86 ? 8.455 -8.436 -10.721 1.00 94.38 86 ASN A C 1
ATOM 661 O O . ASN A 1 86 ? 7.378 -8.516 -10.131 1.00 94.38 86 ASN A O 1
ATOM 665 N N . ALA A 1 87 ? 8.866 -9.326 -11.619 1.00 93.19 87 ALA A N 1
ATOM 666 C CA . ALA A 1 87 ? 8.212 -10.611 -11.792 1.00 93.19 87 ALA A CA 1
ATOM 667 C C . ALA A 1 87 ? 8.637 -11.570 -10.669 1.00 93.19 87 ALA A C 1
ATOM 669 O O . ALA A 1 87 ? 9.818 -11.659 -10.326 1.00 93.19 87 ALA A O 1
ATOM 670 N N . VAL A 1 88 ? 7.671 -12.281 -10.097 1.00 91.62 88 VAL A N 1
ATOM 671 C CA . VAL A 1 88 ? 7.885 -13.392 -9.164 1.00 91.62 88 VAL A CA 1
ATOM 672 C C . VAL A 1 88 ? 6.989 -14.559 -9.560 1.00 91.62 88 VAL A C 1
ATOM 674 O O . VAL A 1 88 ? 5.986 -14.371 -10.241 1.00 91.62 88 VAL A O 1
ATOM 677 N N . SER A 1 89 ? 7.315 -15.763 -9.101 1.00 91.50 89 SER A N 1
ATOM 678 C CA . SER A 1 89 ? 6.431 -16.919 -9.268 1.00 91.50 89 SER A CA 1
ATOM 679 C C . SER A 1 89 ? 5.085 -16.674 -8.578 1.00 91.50 89 SER A C 1
ATOM 681 O O . SER A 1 89 ? 5.059 -16.316 -7.393 1.00 91.50 89 SER A O 1
ATOM 683 N N . ALA A 1 90 ? 3.963 -16.906 -9.264 1.00 91.44 90 ALA A N 1
ATOM 684 C CA . ALA A 1 90 ? 2.633 -16.794 -8.659 1.00 91.44 90 ALA A CA 1
ATOM 685 C C . ALA A 1 90 ? 2.447 -17.778 -7.488 1.00 91.44 90 ALA A C 1
ATOM 687 O O . ALA A 1 90 ? 1.742 -17.471 -6.526 1.00 91.44 90 ALA A O 1
ATOM 688 N N . ALA A 1 91 ? 3.163 -18.910 -7.504 1.00 89.81 91 ALA A N 1
ATOM 689 C CA . ALA A 1 91 ? 3.179 -19.887 -6.416 1.00 89.81 91 ALA A CA 1
ATOM 690 C C . ALA A 1 91 ? 3.779 -19.338 -5.104 1.00 89.81 91 ALA A C 1
ATOM 692 O O . ALA A 1 91 ? 3.616 -19.944 -4.047 1.00 89.81 91 ALA A O 1
ATOM 693 N N . SER A 1 92 ? 4.466 -18.189 -5.146 1.00 89.06 92 SER A N 1
ATOM 694 C CA . SER A 1 92 ? 5.005 -17.521 -3.953 1.00 89.06 92 SER A CA 1
ATOM 695 C C . SER A 1 92 ? 3.974 -16.676 -3.189 1.00 89.06 92 SER A C 1
ATOM 697 O O . SER A 1 92 ? 4.262 -16.227 -2.076 1.00 89.06 92 SER A O 1
ATOM 699 N N . ILE A 1 93 ? 2.773 -16.466 -3.744 1.00 90.00 93 ILE A N 1
ATOM 700 C CA . ILE A 1 93 ? 1.704 -15.705 -3.089 1.00 90.00 93 ILE A CA 1
ATOM 701 C C . ILE A 1 93 ? 1.109 -16.540 -1.950 1.00 90.00 93 ILE A C 1
ATOM 703 O O . ILE A 1 93 ? 0.534 -17.601 -2.173 1.00 90.00 93 ILE A O 1
ATOM 707 N N . MET A 1 94 ? 1.198 -16.028 -0.721 1.00 88.38 94 MET A N 1
ATOM 708 C CA . MET A 1 94 ? 0.698 -16.731 0.466 1.00 88.38 94 MET A CA 1
ATOM 709 C C . MET A 1 94 ? -0.811 -16.549 0.672 1.00 88.38 94 MET A C 1
ATOM 711 O O . MET A 1 94 ? -1.554 -17.521 0.758 1.00 88.38 94 MET A O 1
ATOM 715 N N . HIS A 1 95 ? -1.269 -15.302 0.810 1.00 85.88 95 HIS A N 1
ATOM 716 C CA . HIS A 1 95 ? -2.678 -14.955 0.996 1.00 85.88 95 HIS A CA 1
ATOM 717 C C . HIS A 1 95 ? -2.899 -13.455 0.735 1.00 85.88 95 HIS A C 1
ATOM 719 O O . HIS A 1 95 ? -1.965 -12.662 0.893 1.00 85.88 95 HIS A O 1
ATOM 725 N N . PRO A 1 96 ? -4.123 -13.030 0.379 1.00 89.19 96 PRO A N 1
ATOM 726 C CA . PRO A 1 96 ? -4.452 -11.613 0.302 1.00 89.19 96 PRO A CA 1
ATOM 727 C C . PRO A 1 96 ? -4.411 -10.954 1.688 1.00 89.19 96 PRO A C 1
ATOM 729 O O . PRO A 1 96 ? -4.664 -11.590 2.717 1.00 89.19 96 PRO A O 1
ATOM 732 N N . ILE A 1 97 ? -4.116 -9.656 1.707 1.00 87.69 97 ILE A N 1
ATOM 733 C CA . ILE A 1 97 ? -4.178 -8.802 2.897 1.00 87.69 97 ILE A CA 1
ATOM 734 C C . ILE A 1 97 ? -4.955 -7.525 2.577 1.00 87.69 97 ILE A C 1
ATOM 736 O O . ILE A 1 97 ? -5.007 -7.101 1.424 1.00 87.69 97 ILE A O 1
ATOM 740 N N . GLN A 1 98 ? -5.520 -6.889 3.604 1.00 89.44 98 GLN A N 1
ATOM 741 C CA . GLN A 1 98 ? -6.181 -5.596 3.452 1.00 89.44 98 GLN A CA 1
ATOM 742 C C . GLN A 1 98 ? -5.174 -4.456 3.621 1.00 89.44 98 GLN A C 1
ATOM 744 O O . GLN A 1 98 ? -4.472 -4.392 4.635 1.00 89.44 98 GLN A O 1
ATOM 749 N N . VAL A 1 99 ? -5.153 -3.534 2.658 1.00 93.12 99 VAL A N 1
ATOM 750 C CA . VAL A 1 99 ? -4.392 -2.283 2.730 1.00 93.12 99 VAL A CA 1
ATOM 751 C C . VAL A 1 99 ? -5.301 -1.119 2.348 1.00 93.12 99 VAL A C 1
ATOM 753 O O . VAL A 1 99 ? -5.864 -1.094 1.257 1.00 93.12 99 VAL A O 1
ATOM 756 N N . TRP A 1 100 ? -5.439 -0.150 3.245 1.00 94.19 100 TRP A N 1
ATOM 757 C CA . TRP A 1 100 ? -6.217 1.065 3.044 1.00 94.19 100 TRP A CA 1
ATOM 758 C C . TRP A 1 100 ? -5.335 2.165 2.462 1.00 94.19 100 TRP A C 1
ATOM 760 O O . TRP A 1 100 ? -4.443 2.671 3.143 1.00 94.19 100 TRP A O 1
ATOM 770 N N . CYS A 1 101 ? -5.578 2.551 1.211 1.00 96.50 101 CYS A N 1
ATOM 771 C CA . CYS A 1 101 ? -4.837 3.627 0.563 1.00 96.50 101 CYS A CA 1
ATOM 772 C C . CYS A 1 101 ? -5.549 4.966 0.766 1.00 96.50 101 CYS A C 1
ATOM 774 O O . CYS A 1 101 ? -6.690 5.130 0.336 1.00 96.50 101 CYS A O 1
ATOM 776 N N . LEU A 1 102 ? -4.869 5.935 1.381 1.00 95.88 102 LEU A N 1
ATOM 777 C CA . LEU A 1 102 ? -5.404 7.280 1.613 1.00 95.88 102 LEU A CA 1
ATOM 778 C C . LEU A 1 102 ? -4.592 8.322 0.833 1.00 95.88 102 LEU A C 1
ATOM 780 O O . LEU A 1 102 ? -3.380 8.163 0.675 1.00 95.88 102 LEU A O 1
ATOM 784 N N . PRO A 1 103 ? -5.235 9.386 0.321 1.00 95.88 103 PRO A N 1
ATOM 785 C CA . PRO A 1 103 ? -4.565 10.365 -0.532 1.00 95.88 103 PRO A CA 1
ATOM 786 C C . PRO A 1 103 ? -3.641 11.310 0.246 1.00 95.88 103 PRO A C 1
ATOM 788 O O . PRO A 1 103 ? -2.748 11.918 -0.345 1.00 95.88 103 PRO A O 1
ATOM 791 N N . ASP A 1 104 ? -3.871 11.453 1.546 1.00 93.75 104 ASP A N 1
ATOM 792 C CA . ASP A 1 104 ? -3.170 12.372 2.428 1.00 93.75 104 ASP A CA 1
ATOM 793 C C . ASP A 1 104 ? -2.958 11.735 3.809 1.00 93.75 104 ASP A C 1
ATOM 795 O O . ASP A 1 104 ? -3.138 10.531 3.999 1.00 93.75 104 ASP A O 1
ATOM 799 N N . GLU A 1 105 ? -2.507 12.539 4.766 1.00 89.00 105 GLU A N 1
ATOM 800 C CA . GLU A 1 105 ? -2.124 12.063 6.091 1.00 89.00 105 GLU A CA 1
ATOM 801 C C . GLU A 1 105 ? -3.300 11.751 7.016 1.00 89.00 105 GLU A C 1
ATOM 803 O O . GLU A 1 105 ? -3.103 11.096 8.043 1.00 89.00 105 GLU A O 1
ATOM 808 N N . ARG A 1 106 ? -4.507 12.191 6.667 1.00 89.62 106 ARG A N 1
ATOM 809 C CA . ARG A 1 106 ? -5.692 12.049 7.509 1.00 89.62 106 ARG A CA 1
ATOM 810 C C . ARG A 1 106 ? -6.069 10.585 7.654 1.00 89.62 106 ARG A C 1
ATOM 812 O O . ARG A 1 106 ? -6.093 9.840 6.680 1.00 89.62 106 ARG A O 1
ATOM 819 N N . LEU A 1 107 ? -6.384 10.179 8.879 1.00 88.19 107 LEU A N 1
ATOM 820 C CA . LEU A 1 107 ? -6.819 8.822 9.224 1.00 88.19 107 LEU A CA 1
ATOM 821 C C . LEU A 1 107 ? -8.322 8.736 9.467 1.00 88.19 107 LEU A C 1
ATOM 823 O O . LEU A 1 107 ? -8.850 7.635 9.564 1.00 88.19 107 LEU A O 1
ATOM 827 N N . GLU A 1 108 ? -9.000 9.880 9.536 1.00 86.81 108 GLU A N 1
ATOM 828 C CA . GLU A 1 108 ? -10.424 10.074 9.795 1.00 86.81 108 GLU A CA 1
ATOM 829 C C . GLU A 1 108 ? -11.320 9.104 9.016 1.00 86.81 108 GLU A C 1
ATOM 831 O O . GLU A 1 108 ? -12.211 8.531 9.641 1.00 86.81 108 GLU A O 1
ATOM 836 N N . PRO A 1 109 ? -11.075 8.816 7.718 1.00 84.75 109 PRO A N 1
ATOM 837 C CA . PRO A 1 109 ? -11.887 7.843 6.987 1.00 84.75 109 PRO A CA 1
ATOM 838 C C . PRO A 1 109 ? -11.821 6.422 7.576 1.00 84.75 109 PRO A C 1
ATOM 840 O O . PRO A 1 109 ? -12.764 5.649 7.447 1.00 84.75 109 PRO A O 1
ATOM 843 N N . LEU A 1 110 ? -10.712 6.067 8.225 1.00 86.12 110 LEU A N 1
ATOM 844 C CA . LEU A 1 110 ? -10.461 4.745 8.802 1.00 86.12 110 LEU A CA 1
ATOM 845 C C . LEU A 1 110 ? -10.715 4.688 10.311 1.00 86.12 110 LEU A C 1
ATOM 847 O O . LEU A 1 110 ? -10.568 3.614 10.900 1.00 86.12 110 LEU A O 1
ATOM 851 N N . LEU A 1 111 ? -11.048 5.815 10.950 1.00 84.62 111 LEU A N 1
ATOM 852 C CA . LEU A 1 111 ? -11.306 5.852 12.384 1.00 84.62 111 LEU A CA 1
ATOM 853 C C . LEU A 1 111 ? -12.650 5.194 12.683 1.00 84.62 111 LEU A C 1
ATOM 855 O O . LEU A 1 111 ? -13.699 5.606 12.192 1.00 84.62 111 LEU A O 1
ATOM 859 N N . LEU A 1 112 ? -12.610 4.174 13.532 1.00 75.19 112 LEU A N 1
ATOM 860 C CA . LEU A 1 112 ? -13.806 3.532 14.048 1.00 75.19 112 LEU A CA 1
ATOM 861 C C . LEU A 1 112 ? -14.531 4.462 15.036 1.00 75.19 112 LEU A C 1
ATOM 863 O O . LEU A 1 112 ? -13.868 5.160 15.814 1.00 75.19 112 LEU A O 1
ATOM 867 N N . PRO A 1 113 ? -15.876 4.436 15.072 1.00 67.19 113 PRO A N 1
ATOM 868 C CA . PRO A 1 113 ? -16.642 5.195 16.051 1.00 67.19 113 PRO A CA 1
ATOM 869 C C . PRO A 1 113 ? -16.326 4.745 17.484 1.00 67.19 113 PRO A C 1
ATOM 871 O O . PRO A 1 113 ? -16.038 3.572 17.757 1.00 67.19 113 PRO A O 1
ATOM 874 N N . ALA A 1 114 ? -16.400 5.698 18.415 1.00 57.59 114 ALA A N 1
ATOM 875 C CA . ALA A 1 114 ? -16.191 5.464 19.837 1.00 57.59 114 ALA A CA 1
ATOM 876 C C . ALA A 1 114 ? -17.116 4.343 20.348 1.00 57.59 114 ALA A C 1
ATOM 878 O O . ALA A 1 114 ? -18.328 4.418 20.188 1.00 57.59 114 ALA A O 1
ATOM 879 N N . GLY A 1 115 ? -16.543 3.288 20.939 1.00 53.25 115 GLY A N 1
ATOM 880 C CA . GLY A 1 115 ? -17.283 2.118 21.442 1.00 53.25 115 GLY 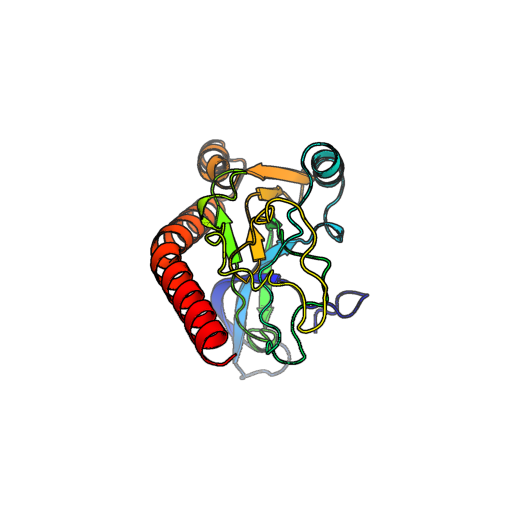A CA 1
ATOM 881 C C . GLY A 1 115 ? -17.075 0.830 20.635 1.00 53.25 115 GLY A C 1
ATOM 882 O O . GLY A 1 115 ? -17.083 -0.250 21.220 1.00 53.25 115 GLY A O 1
ATOM 883 N N . ALA A 1 116 ? -16.751 0.910 19.339 1.00 52.91 116 ALA A N 1
ATOM 884 C CA . ALA A 1 116 ? -16.431 -0.273 18.523 1.00 52.91 116 ALA A CA 1
ATOM 885 C C . ALA A 1 116 ? -15.035 -0.862 18.827 1.00 52.91 116 ALA A C 1
ATOM 887 O O . ALA A 1 116 ? -14.729 -1.998 18.477 1.00 52.91 116 ALA A O 1
ATOM 888 N N . ALA A 1 117 ? -14.176 -0.102 19.507 1.00 53.59 117 ALA A N 1
ATOM 889 C CA . ALA A 1 117 ? -12.789 -0.458 19.805 1.00 53.59 117 ALA A CA 1
ATOM 890 C C . ALA A 1 117 ? -12.604 -1.533 20.895 1.00 53.59 117 ALA A C 1
ATOM 892 O O . ALA A 1 117 ? -11.467 -1.868 21.220 1.00 53.59 117 ALA A O 1
ATOM 893 N N . GLY A 1 118 ? -13.679 -2.046 21.507 1.00 51.50 118 GLY A N 1
ATOM 894 C CA . GLY A 1 118 ? -13.566 -3.006 22.613 1.00 51.50 118 GLY A CA 1
ATOM 895 C C . GLY A 1 118 ? -12.796 -2.463 23.824 1.00 51.50 118 GLY A C 1
ATOM 896 O O . GLY A 1 118 ? -12.370 -3.240 24.671 1.00 51.50 118 GLY A O 1
ATOM 897 N N . SER A 1 119 ? -12.617 -1.142 23.920 1.00 45.75 119 SER A N 1
ATOM 898 C CA . SER A 1 119 ? -11.946 -0.461 25.028 1.00 45.75 119 SER A CA 1
ATOM 899 C C . SER A 1 119 ? -12.885 -0.287 26.225 1.00 45.75 119 SER A C 1
ATOM 901 O O . SER A 1 119 ? -13.005 0.807 26.775 1.00 45.75 119 SER A O 1
ATOM 903 N N . GLY A 1 120 ? -13.596 -1.354 26.585 1.00 47.47 120 GLY A N 1
ATOM 904 C CA . GLY A 1 120 ? -14.130 -1.505 27.930 1.00 47.47 120 GLY A CA 1
ATOM 905 C C . GLY A 1 120 ? -13.011 -2.055 28.818 1.00 47.47 120 GLY A C 1
ATOM 906 O O . GLY A 1 120 ? -12.227 -2.882 28.340 1.00 47.47 120 GLY A O 1
ATOM 907 N N . PRO A 1 121 ? -12.875 -1.594 30.072 1.00 38.09 121 PRO A N 1
ATOM 908 C CA . PRO A 1 121 ? -11.942 -2.214 31.005 1.00 38.09 121 PRO A CA 1
ATOM 909 C C . PRO A 1 121 ? -12.215 -3.729 31.089 1.00 38.09 121 PRO A C 1
ATOM 911 O O . PRO A 1 121 ? -13.377 -4.132 30.980 1.00 38.09 121 PRO A O 1
ATOM 914 N N . PRO A 1 122 ? -11.188 -4.584 31.266 1.00 41.88 122 PRO A N 1
ATOM 915 C CA . PRO A 1 122 ? -11.413 -6.010 31.470 1.00 41.88 122 PRO A CA 1
ATOM 916 C C . PRO A 1 122 ? -12.403 -6.248 32.625 1.00 41.88 122 PRO A C 1
ATOM 918 O O . PRO A 1 122 ? -12.424 -5.457 33.580 1.00 41.88 122 PRO A O 1
ATOM 921 N N . PRO A 1 123 ? -13.222 -7.316 32.568 1.00 38.75 123 PRO A N 1
ATOM 922 C CA . PRO A 1 123 ? -14.125 -7.655 33.661 1.00 38.75 123 PRO A CA 1
ATOM 923 C C . PRO A 1 123 ? -13.311 -7.814 34.955 1.00 38.75 123 PRO A C 1
ATOM 925 O O . PRO A 1 123 ? -12.374 -8.607 35.008 1.00 38.75 123 PRO A O 1
ATOM 928 N N . GLY A 1 124 ? -13.628 -7.001 35.968 1.00 45.22 124 GLY A N 1
ATOM 929 C CA . GLY A 1 124 ? -12.902 -6.939 37.246 1.00 45.22 124 GLY A CA 1
ATOM 930 C C . GLY A 1 124 ? -12.006 -5.709 37.447 1.00 45.22 124 GLY A C 1
ATOM 931 O O . GLY A 1 124 ? -11.496 -5.513 38.547 1.00 45.22 124 GLY A O 1
ATOM 932 N N . SER A 1 125 ? -11.842 -4.843 36.442 1.00 42.28 125 SER A N 1
ATOM 933 C CA . SER A 1 125 ? -11.187 -3.542 36.650 1.00 42.28 125 SER A CA 1
ATOM 934 C C . SER A 1 125 ? -12.185 -2.555 37.246 1.00 42.28 125 SER A C 1
ATOM 936 O O . SER A 1 125 ? -13.252 -2.338 36.672 1.00 42.28 125 SER A O 1
ATOM 938 N N . ALA A 1 126 ? -11.835 -1.927 38.369 1.0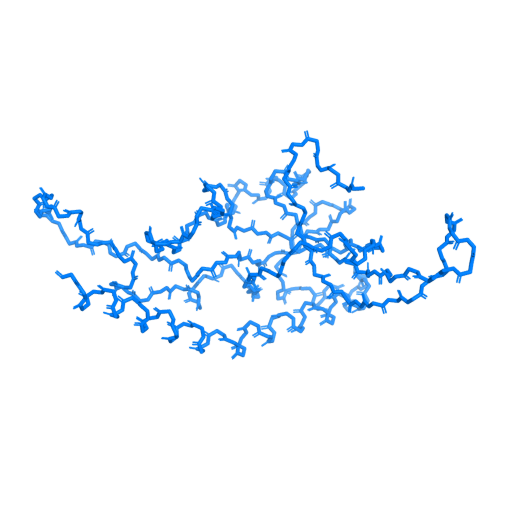0 41.47 126 ALA A N 1
ATOM 939 C CA . ALA A 1 126 ? -12.613 -0.818 38.907 1.00 41.47 126 ALA A CA 1
ATOM 940 C C . ALA A 1 126 ? -12.785 0.279 37.834 1.00 41.47 126 ALA A C 1
ATOM 942 O O . ALA A 1 126 ? -11.846 0.527 37.067 1.00 41.47 126 ALA A O 1
ATOM 943 N N . PRO A 1 127 ? -13.954 0.942 37.754 1.00 42.72 127 PRO A N 1
ATOM 944 C CA . PRO A 1 127 ? -14.148 2.046 36.829 1.00 42.72 127 PRO A CA 1
ATOM 945 C C . PRO A 1 127 ? -13.141 3.144 37.178 1.00 42.72 127 PRO A C 1
ATOM 947 O O . PRO A 1 127 ? -13.224 3.766 38.236 1.00 42.72 127 PRO A O 1
ATOM 950 N N . ALA A 1 128 ? -12.156 3.362 36.307 1.00 46.00 128 ALA A N 1
ATOM 951 C CA . ALA A 1 128 ? -11.282 4.516 36.423 1.00 46.00 128 ALA A CA 1
ATOM 952 C C . ALA A 1 128 ? -12.164 5.763 36.282 1.00 46.00 128 ALA A C 1
ATOM 954 O O . ALA A 1 128 ? -12.778 5.978 35.238 1.00 46.00 128 ALA A O 1
ATOM 955 N N . ALA A 1 129 ? -12.265 6.544 37.358 1.00 37.53 129 ALA A N 1
ATOM 956 C CA . ALA A 1 129 ? -12.998 7.799 37.399 1.00 37.53 129 ALA A CA 1
ATOM 957 C C . ALA A 1 129 ? -12.282 8.834 36.519 1.00 37.53 129 ALA A C 1
ATOM 959 O O . ALA A 1 129 ? -11.437 9.603 36.965 1.00 37.53 129 ALA A O 1
ATOM 960 N N . GLY A 1 130 ? -12.595 8.803 35.233 1.00 43.50 130 GLY A N 1
ATOM 961 C CA . GLY A 1 130 ? -12.170 9.766 34.237 1.00 43.50 130 GLY A CA 1
ATOM 962 C C . GLY A 1 130 ? -13.032 9.580 32.993 1.00 43.50 130 GLY A C 1
ATOM 963 O O . GLY A 1 130 ? -13.500 8.465 32.746 1.00 43.50 130 GLY A O 1
ATOM 964 N N . PRO A 1 131 ? -13.291 10.641 32.211 1.00 34.09 131 PRO A N 1
ATOM 965 C CA . PRO A 1 131 ? -14.006 10.487 30.953 1.00 34.09 131 PRO A CA 1
ATOM 966 C C . PRO A 1 131 ? -13.269 9.438 30.120 1.00 34.09 131 PRO A C 1
ATOM 968 O O . PRO A 1 131 ? -12.053 9.534 29.940 1.00 34.09 131 PRO A O 1
ATOM 971 N N . ALA A 1 132 ? -13.986 8.408 29.665 1.00 43.88 132 ALA A N 1
ATOM 972 C CA . ALA A 1 132 ? -13.436 7.384 28.793 1.00 43.88 132 ALA A CA 1
ATOM 973 C C . ALA A 1 132 ? -12.942 8.078 27.521 1.00 43.88 132 ALA A C 1
ATOM 975 O O . ALA A 1 132 ? -13.720 8.373 26.616 1.00 43.88 132 ALA A O 1
ATOM 976 N N . VAL A 1 133 ? -11.649 8.404 27.475 1.00 41.00 133 VAL A N 1
ATOM 977 C CA . VAL A 1 133 ? -11.017 8.954 26.282 1.00 41.00 133 VAL A CA 1
ATOM 978 C C . VAL A 1 133 ? -11.088 7.839 25.259 1.00 41.00 133 VAL A C 1
ATOM 980 O O . VAL A 1 133 ? -10.292 6.899 25.295 1.00 41.00 133 VAL A O 1
ATOM 983 N N . SER A 1 134 ? -12.093 7.901 24.389 1.00 48.31 134 SER A N 1
ATOM 984 C CA . SER A 1 134 ? -12.208 6.988 23.269 1.00 48.31 134 SER A CA 1
ATOM 985 C C . SER A 1 134 ? -10.968 7.187 22.406 1.00 48.31 134 SER A C 1
ATOM 987 O O . SER A 1 134 ? -10.849 8.149 21.650 1.00 48.31 134 SER A O 1
ATOM 989 N N . ARG A 1 135 ? -9.968 6.324 22.596 1.00 57.78 135 ARG A N 1
ATOM 990 C CA . ARG A 1 135 ? -8.785 6.313 21.746 1.00 57.78 135 ARG A CA 1
ATOM 991 C C . ARG A 1 135 ? -9.267 5.862 20.377 1.00 57.78 135 ARG A C 1
ATOM 993 O O . ARG A 1 135 ? -9.753 4.744 20.252 1.00 57.78 135 ARG A O 1
ATOM 1000 N N . ALA A 1 136 ? -9.153 6.734 19.381 1.00 64.25 136 ALA A N 1
ATOM 1001 C CA . ALA A 1 136 ? -9.512 6.391 18.016 1.00 64.25 136 ALA A CA 1
ATOM 1002 C C . ALA A 1 136 ? -8.695 5.169 17.559 1.00 64.25 136 ALA A C 1
ATOM 1004 O O . ALA A 1 136 ? -7.480 5.096 17.784 1.00 64.25 136 ALA A O 1
ATOM 1005 N N . VAL A 1 137 ? -9.386 4.197 16.970 1.00 75.88 137 VAL A N 1
ATOM 1006 C CA . VAL A 1 137 ? -8.830 2.921 16.517 1.00 75.88 137 VAL A CA 1
ATOM 1007 C C . VAL A 1 137 ? -9.055 2.807 15.018 1.00 75.88 137 VAL A C 1
ATOM 1009 O O . VAL A 1 137 ? -10.122 3.176 14.536 1.00 75.88 137 VAL A O 1
ATOM 1012 N N . LEU A 1 138 ? -8.063 2.300 14.289 1.00 80.19 138 LEU A N 1
ATOM 1013 C CA . LEU A 1 138 ? -8.173 2.101 12.847 1.00 80.19 138 LEU A CA 1
ATOM 1014 C C . LEU A 1 138 ? -8.917 0.819 12.509 1.00 80.19 138 LEU A C 1
ATOM 1016 O O . LEU A 1 138 ? -8.736 -0.200 13.178 1.00 80.19 138 LEU A O 1
ATOM 1020 N N . LEU A 1 139 ? -9.676 0.857 11.418 1.00 83.81 139 LEU A N 1
ATOM 1021 C CA . LEU A 1 139 ? -10.192 -0.333 10.750 1.00 83.81 139 LEU A CA 1
ATOM 1022 C C . LEU A 1 139 ? -9.055 -1.364 10.526 1.00 83.81 139 LEU A C 1
ATOM 1024 O O . LEU A 1 139 ? -7.923 -0.965 10.238 1.00 83.81 139 LEU A O 1
ATOM 1028 N N . PRO A 1 140 ? -9.301 -2.682 10.676 1.00 81.69 140 PRO A N 1
ATOM 1029 C CA . PRO A 1 140 ? -8.250 -3.686 10.526 1.00 81.69 140 PRO A CA 1
ATOM 1030 C C . PRO A 1 140 ? -7.592 -3.667 9.146 1.00 81.69 140 PRO A C 1
ATOM 1032 O O . PRO A 1 140 ? -8.243 -3.408 8.135 1.00 81.69 140 PRO A O 1
ATOM 1035 N N . GLY A 1 141 ? -6.313 -4.032 9.116 1.00 85.25 141 GLY A N 1
ATOM 1036 C CA . GLY A 1 141 ? -5.482 -4.038 7.915 1.00 85.25 141 GLY A CA 1
ATOM 1037 C C . GLY A 1 141 ? -4.283 -3.106 8.057 1.00 85.25 141 GLY A C 1
ATOM 1038 O O . GLY A 1 141 ? -4.026 -2.559 9.131 1.00 85.25 141 GLY A O 1
ATOM 1039 N N . PHE A 1 142 ? -3.547 -2.948 6.963 1.00 90.69 142 PHE A N 1
ATOM 1040 C CA . PHE A 1 142 ? -2.504 -1.936 6.842 1.00 90.69 142 PHE A CA 1
ATOM 1041 C C . PHE A 1 142 ? -3.080 -0.639 6.276 1.00 90.69 142 PHE A C 1
ATOM 1043 O O . PHE A 1 142 ? -4.153 -0.621 5.678 1.00 90.69 142 PHE A O 1
ATOM 1050 N N . VAL A 1 143 ? -2.335 0.444 6.422 1.00 93.00 143 VAL A N 1
ATOM 1051 C CA . VAL A 1 143 ? -2.602 1.754 5.837 1.00 93.00 143 VAL A CA 1
ATOM 1052 C C . VAL A 1 143 ? -1.432 2.108 4.929 1.00 93.00 143 VAL A C 1
ATOM 1054 O O . VAL A 1 143 ? -0.280 1.838 5.258 1.00 93.00 143 VAL A O 1
ATOM 1057 N N . SER A 1 144 ? -1.708 2.733 3.793 1.00 96.00 144 SER A N 1
ATOM 1058 C CA . SER A 1 144 ? -0.689 3.359 2.962 1.00 96.00 144 SER A CA 1
ATOM 1059 C C . SER A 1 144 ? -1.124 4.769 2.599 1.00 96.00 144 SER A C 1
ATOM 1061 O O . SER A 1 144 ? -2.134 4.957 1.925 1.00 96.00 144 SER A O 1
ATOM 1063 N N . ARG A 1 145 ? -0.376 5.771 3.066 1.00 96.06 145 ARG A N 1
ATOM 1064 C CA . ARG A 1 145 ? -0.624 7.194 2.759 1.00 96.06 145 ARG A CA 1
ATOM 1065 C C . ARG A 1 145 ? 0.460 7.792 1.871 1.00 96.06 145 ARG A C 1
ATOM 1067 O O . ARG A 1 145 ? 0.291 8.863 1.289 1.00 96.06 145 ARG A O 1
ATOM 1074 N N . ARG A 1 146 ? 1.592 7.092 1.762 1.00 96.88 146 ARG A N 1
ATOM 1075 C CA . ARG A 1 146 ? 2.814 7.564 1.115 1.00 96.88 146 ARG A CA 1
ATOM 1076 C C . ARG A 1 146 ? 3.373 6.514 0.162 1.00 96.88 146 ARG A C 1
ATOM 1078 O O . ARG A 1 146 ? 3.399 5.321 0.464 1.00 96.88 146 ARG A O 1
ATOM 1085 N N . MET A 1 147 ? 3.873 6.998 -0.965 1.00 96.94 147 MET A N 1
ATOM 1086 C CA . MET A 1 147 ? 4.711 6.277 -1.904 1.00 96.94 147 MET A CA 1
ATOM 1087 C C . MET A 1 147 ? 6.189 6.539 -1.600 1.00 96.94 147 MET A C 1
ATOM 1089 O O . MET A 1 147 ? 6.613 7.685 -1.474 1.00 96.94 147 MET A O 1
ATOM 1093 N N . TYR A 1 148 ? 6.972 5.474 -1.521 1.00 96.94 148 TYR A N 1
ATOM 1094 C CA . TYR A 1 148 ? 8.415 5.463 -1.385 1.00 96.94 148 TYR A CA 1
ATOM 1095 C C . TYR A 1 148 ? 9.096 5.308 -2.747 1.00 96.94 148 TYR A C 1
ATOM 1097 O O . TYR A 1 148 ? 8.845 4.358 -3.488 1.00 96.94 148 TYR A O 1
ATOM 1105 N N . THR A 1 149 ? 9.999 6.230 -3.076 1.00 94.56 149 THR A N 1
ATOM 1106 C CA . THR A 1 149 ? 10.794 6.153 -4.306 1.00 94.56 149 THR A CA 1
ATOM 1107 C C . THR A 1 149 ? 12.089 5.392 -4.047 1.00 94.56 149 THR A C 1
ATOM 1109 O O . THR A 1 149 ? 12.927 5.875 -3.281 1.00 94.56 149 THR A O 1
ATOM 1112 N N . VAL A 1 150 ? 12.315 4.261 -4.712 1.00 91.12 150 VAL A N 1
ATOM 1113 C CA . VAL A 1 150 ? 13.480 3.411 -4.394 1.00 91.12 150 VAL A CA 1
ATOM 1114 C C . VAL A 1 150 ? 14.830 4.024 -4.781 1.00 91.12 150 VAL A C 1
ATOM 1116 O O . VAL A 1 150 ? 15.815 3.752 -4.110 1.00 91.12 150 VAL A O 1
ATOM 1119 N N . ILE A 1 151 ? 14.877 4.885 -5.806 1.00 90.00 151 ILE A N 1
ATOM 1120 C CA . ILE A 1 151 ? 16.123 5.527 -6.273 1.00 90.00 151 ILE A CA 1
ATOM 1121 C C . ILE A 1 151 ? 16.463 6.763 -5.432 1.00 90.00 151 ILE A C 1
ATOM 1123 O O . ILE A 1 151 ? 17.579 6.918 -4.953 1.00 90.00 151 ILE A O 1
ATOM 1127 N N . LYS A 1 152 ? 15.497 7.675 -5.262 1.00 91.62 152 LYS A N 1
ATOM 1128 C CA . LYS A 1 152 ? 15.718 8.951 -4.554 1.00 91.62 152 LYS A CA 1
ATOM 1129 C C . LYS A 1 152 ? 15.536 8.836 -3.040 1.00 91.62 152 LYS A C 1
ATOM 1131 O O . LYS A 1 152 ? 15.796 9.806 -2.336 1.00 91.62 152 LYS A O 1
ATOM 1136 N N . HIS A 1 153 ? 15.049 7.694 -2.554 1.00 94.56 153 HIS A N 1
ATOM 1137 C CA . HIS A 1 153 ? 14.706 7.459 -1.155 1.00 94.56 153 HIS A CA 1
ATOM 1138 C C . HIS A 1 153 ? 13.834 8.569 -0.551 1.00 94.56 153 HIS A C 1
ATOM 1140 O O . HIS A 1 153 ? 14.137 9.079 0.521 1.00 94.56 153 HIS A O 1
ATOM 1146 N N . LYS A 1 154 ? 12.769 8.978 -1.249 1.00 94.62 154 LYS A N 1
ATOM 1147 C CA . LYS A 1 154 ? 11.816 10.003 -0.804 1.00 94.62 154 LYS A CA 1
ATOM 1148 C C . LYS A 1 154 ? 10.446 9.398 -0.545 1.00 94.62 154 LYS A C 1
ATOM 1150 O O . LYS A 1 154 ? 10.096 8.384 -1.147 1.00 94.62 154 LYS A O 1
ATOM 1155 N N . LEU A 1 155 ? 9.681 10.058 0.319 1.00 95.56 155 LEU A N 1
ATOM 1156 C CA . LEU A 1 155 ? 8.262 9.793 0.518 1.00 95.56 155 LEU A CA 1
ATOM 1157 C C . LEU A 1 155 ? 7.440 10.872 -0.189 1.00 95.56 155 LEU A C 1
ATOM 1159 O O . LEU A 1 155 ? 7.767 12.054 -0.125 1.00 95.56 155 LEU A O 1
ATOM 1163 N N . LEU A 1 156 ? 6.375 10.454 -0.862 1.00 95.44 156 LEU A N 1
ATOM 1164 C CA . LEU A 1 156 ? 5.407 11.328 -1.512 1.00 95.44 156 LEU A CA 1
ATOM 1165 C C . LEU A 1 156 ? 4.002 10.891 -1.112 1.00 95.44 156 LEU A C 1
ATOM 1167 O O . LEU A 1 156 ? 3.696 9.707 -1.191 1.00 95.44 156 LEU A O 1
ATOM 1171 N N . LEU A 1 157 ? 3.127 11.817 -0.724 1.00 97.00 157 LEU A N 1
ATOM 1172 C CA . LEU A 1 157 ? 1.722 11.484 -0.463 1.00 97.00 157 LEU A CA 1
ATOM 1173 C C . LEU A 1 157 ? 1.070 10.851 -1.698 1.00 97.00 157 LEU A C 1
ATOM 1175 O O . LEU A 1 157 ? 1.289 11.318 -2.819 1.00 97.00 157 LEU A O 1
ATOM 1179 N N . LEU A 1 158 ? 0.236 9.824 -1.510 1.00 97.50 158 LEU A N 1
ATOM 1180 C CA . LEU A 1 158 ? -0.392 9.115 -2.634 1.00 97.50 158 LEU A CA 1
ATOM 1181 C C . LEU A 1 158 ? -1.225 10.054 -3.519 1.00 97.50 158 LEU A C 1
ATOM 1183 O O . LEU A 1 158 ? -1.154 9.973 -4.744 1.00 97.50 158 LEU A O 1
ATOM 1187 N N . GLY A 1 159 ? -1.927 11.023 -2.926 1.00 96.44 159 GLY A N 1
ATOM 1188 C CA . GLY A 1 159 ? -2.684 12.041 -3.661 1.00 96.44 159 GLY A CA 1
ATOM 1189 C C . GLY A 1 159 ? -1.817 12.997 -4.493 1.00 96.44 159 GLY A C 1
ATOM 1190 O O . GLY A 1 159 ? -2.336 13.727 -5.336 1.00 96.44 159 GLY A O 1
ATOM 1191 N N . LYS A 1 160 ? -0.493 13.003 -4.293 1.00 96.56 160 LYS A N 1
ATOM 1192 C CA . LYS A 1 160 ? 0.476 13.793 -5.071 1.00 96.56 160 LYS A CA 1
ATOM 1193 C C . LYS A 1 160 ? 1.202 12.976 -6.144 1.00 96.56 160 LYS A C 1
ATOM 1195 O O . LYS A 1 160 ? 1.960 13.558 -6.919 1.00 96.56 160 LYS A O 1
ATOM 1200 N N . VAL A 1 161 ? 0.934 11.673 -6.254 1.00 96.12 161 VAL A N 1
ATOM 1201 C CA . VAL A 1 161 ? 1.549 10.811 -7.275 1.00 96.12 161 VAL A CA 1
ATOM 1202 C C . VAL A 1 161 ? 1.099 11.164 -8.701 1.00 96.12 1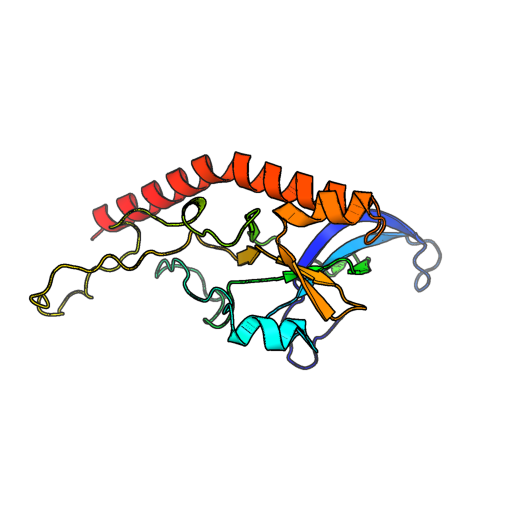61 VAL A C 1
ATOM 1204 O O . VAL A 1 161 ? 1.982 11.315 -9.545 1.00 96.12 161 VAL A O 1
ATOM 1207 N N . PRO A 1 162 ? -0.199 11.376 -9.023 1.00 91.94 162 PRO A N 1
ATOM 1208 C CA . PRO A 1 162 ? -0.587 11.720 -10.397 1.00 91.94 162 PRO A CA 1
ATOM 1209 C C . PRO A 1 162 ? 0.079 13.009 -10.925 1.00 91.94 162 PRO A C 1
ATOM 1211 O O . PRO A 1 162 ? 0.593 12.995 -12.046 1.00 91.94 162 PRO A O 1
ATOM 1214 N N . PRO A 1 163 ? 0.200 14.096 -10.130 1.00 91.94 163 PRO A N 1
ATOM 1215 C CA . PRO A 1 163 ? 1.031 15.242 -10.503 1.00 91.94 163 PRO A CA 1
ATOM 1216 C C . PRO A 1 163 ? 2.507 14.908 -10.770 1.00 91.94 163 PRO A C 1
ATOM 1218 O O . PRO A 1 163 ? 3.101 15.479 -11.682 1.00 91.94 163 PRO A O 1
ATOM 1221 N N . ALA A 1 164 ? 3.117 14.001 -10.002 1.00 90.25 164 ALA A N 1
ATOM 1222 C CA . ALA A 1 164 ? 4.508 13.588 -10.211 1.00 90.25 164 ALA A CA 1
ATOM 1223 C C . ALA A 1 164 ? 4.686 12.767 -11.505 1.00 90.25 164 ALA A C 1
ATOM 1225 O O . ALA A 1 164 ? 5.680 12.930 -12.212 1.00 90.25 164 ALA A O 1
ATOM 1226 N N . VAL A 1 165 ? 3.690 11.955 -11.874 1.00 91.81 165 VAL A N 1
ATOM 1227 C CA . VAL A 1 165 ? 3.649 11.252 -13.170 1.00 91.81 165 VAL A CA 1
ATOM 1228 C C . VAL A 1 165 ? 3.586 12.251 -14.327 1.00 91.81 165 VAL A C 1
ATOM 1230 O O . VAL A 1 165 ? 4.352 12.132 -15.279 1.00 91.81 165 VAL A O 1
ATOM 1233 N N . ALA A 1 166 ? 2.749 13.291 -14.228 1.00 88.56 166 ALA A N 1
ATOM 1234 C CA . ALA A 1 166 ? 2.680 14.346 -15.245 1.00 88.56 166 ALA A CA 1
ATOM 1235 C C . ALA A 1 166 ? 4.023 15.084 -15.426 1.00 88.56 166 ALA A C 1
ATOM 1237 O O . ALA A 1 166 ? 4.365 15.506 -16.530 1.00 88.56 166 ALA A O 1
ATOM 1238 N N . LYS A 1 167 ? 4.820 15.181 -14.353 1.00 92.25 167 LYS A N 1
ATOM 1239 C CA . LYS A 1 167 ? 6.189 15.722 -14.359 1.00 92.25 167 LYS A CA 1
ATOM 1240 C C . LYS A 1 167 ? 7.260 14.714 -14.798 1.00 92.25 167 LYS A C 1
ATOM 1242 O O . LYS A 1 167 ? 8.444 15.033 -14.729 1.00 92.25 167 LYS A O 1
ATOM 1247 N N . LYS A 1 168 ? 6.867 13.522 -15.263 1.00 91.81 168 LYS A N 1
ATOM 1248 C CA . LYS A 1 168 ? 7.758 12.427 -15.689 1.00 91.81 168 LYS A CA 1
ATOM 1249 C C . LYS A 1 168 ? 8.697 11.929 -14.582 1.00 91.81 168 LYS A C 1
ATOM 1251 O O . LYS A 1 168 ? 9.775 11.418 -14.868 1.00 91.81 168 LYS A O 1
ATOM 1256 N N . GLU A 1 169 ? 8.305 12.071 -13.315 1.00 91.12 169 GLU A N 1
ATOM 1257 C CA . GLU A 1 169 ? 9.077 11.529 -12.186 1.00 91.12 169 GLU A CA 1
ATOM 1258 C C . GLU A 1 169 ? 8.826 10.032 -11.967 1.00 91.12 169 GLU A C 1
ATOM 1260 O O . GLU A 1 169 ? 9.651 9.350 -11.359 1.00 91.12 169 GLU A O 1
ATOM 1265 N N . PHE A 1 170 ? 7.701 9.529 -12.479 1.00 93.38 170 PHE A N 1
ATOM 1266 C CA . PHE A 1 170 ? 7.296 8.131 -12.421 1.00 93.38 170 PHE A CA 1
ATOM 1267 C C . PHE A 1 170 ? 6.801 7.649 -13.779 1.00 93.38 170 PHE A C 1
ATOM 1269 O O . PHE A 1 170 ? 6.334 8.435 -14.605 1.00 93.38 170 PHE A O 1
ATOM 1276 N N . GLU A 1 171 ? 6.849 6.334 -13.967 1.00 93.69 171 GLU A N 1
ATOM 1277 C CA . GLU A 1 171 ? 6.229 5.682 -15.112 1.00 93.69 171 GLU A CA 1
ATOM 1278 C C . GLU A 1 171 ? 4.692 5.799 -15.059 1.00 93.69 171 GLU A C 1
ATOM 1280 O O . GLU A 1 171 ? 4.108 5.819 -13.969 1.00 93.69 171 GLU A O 1
ATOM 1285 N N . PRO A 1 172 ? 4.002 5.837 -16.215 1.00 94.81 172 PRO A N 1
ATOM 1286 C CA . PRO A 1 172 ? 2.550 6.027 -16.263 1.00 94.81 172 PRO A CA 1
ATOM 1287 C C . PRO A 1 172 ? 1.737 5.000 -15.462 1.00 94.81 172 PRO A C 1
ATOM 1289 O O . PRO A 1 172 ? 0.733 5.363 -14.843 1.00 94.81 172 PRO A O 1
ATOM 1292 N N . TRP A 1 173 ? 2.177 3.735 -15.424 1.00 95.00 173 TRP A N 1
ATOM 1293 C CA . TRP A 1 173 ? 1.475 2.668 -14.700 1.00 95.00 173 TRP A CA 1
ATOM 1294 C C . TRP A 1 173 ? 1.394 2.941 -13.194 1.00 95.00 173 TRP A C 1
ATOM 1296 O O . TRP A 1 173 ? 0.422 2.549 -12.552 1.00 95.00 173 TRP A O 1
ATOM 1306 N N . VAL A 1 174 ? 2.365 3.669 -12.631 1.00 96.25 174 VAL A N 1
ATOM 1307 C CA . VAL A 1 174 ? 2.387 4.026 -11.208 1.00 96.25 174 VAL A CA 1
ATOM 1308 C C . VAL A 1 174 ? 1.191 4.913 -10.868 1.00 96.25 174 VAL A C 1
ATOM 1310 O O . VAL A 1 174 ? 0.488 4.673 -9.887 1.00 96.25 174 VAL A O 1
ATOM 1313 N N . GLY A 1 175 ? 0.916 5.914 -11.710 1.00 96.00 175 GLY A N 1
ATOM 1314 C CA . GLY A 1 175 ? -0.228 6.810 -11.539 1.00 96.00 175 GLY A CA 1
ATOM 1315 C C . GLY A 1 175 ? -1.564 6.088 -11.660 1.00 96.00 175 GLY A C 1
ATOM 1316 O O . GLY A 1 175 ? -2.472 6.347 -10.869 1.00 96.00 175 GLY A O 1
ATOM 1317 N N . GLN A 1 176 ? -1.672 5.161 -12.616 1.00 95.94 176 GLN A N 1
ATOM 1318 C CA . GLN A 1 176 ? -2.870 4.341 -12.811 1.00 95.94 176 GLN A CA 1
ATOM 1319 C C . GLN A 1 176 ? -3.122 3.431 -11.605 1.00 95.94 176 GLN A C 1
ATOM 1321 O O . GLN A 1 176 ? -4.222 3.440 -11.056 1.00 95.94 176 GLN A O 1
ATOM 1326 N N . MET A 1 177 ? -2.087 2.725 -11.138 1.00 96.94 177 ME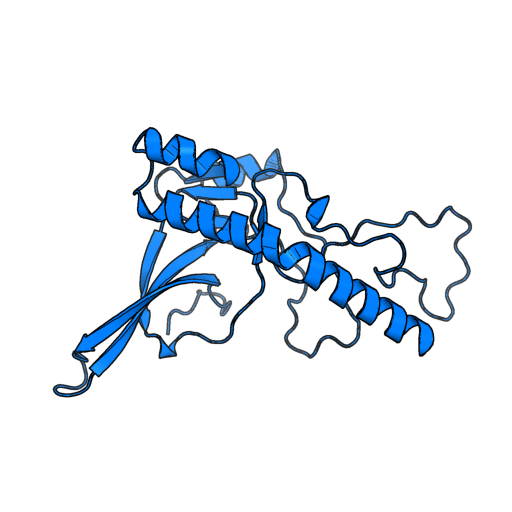T A N 1
ATOM 1327 C CA . MET A 1 177 ? -2.153 1.875 -9.950 1.00 96.94 177 MET A CA 1
ATOM 1328 C C . MET A 1 177 ? -2.587 2.678 -8.719 1.00 96.94 177 MET A C 1
ATOM 1330 O O . MET A 1 177 ? -3.536 2.292 -8.042 1.00 96.94 177 MET A O 1
ATOM 1334 N N . VAL A 1 178 ? -1.936 3.812 -8.432 1.00 97.69 178 VAL A N 1
ATOM 1335 C CA . VAL A 1 178 ? -2.280 4.634 -7.260 1.00 97.69 178 VAL A CA 1
ATOM 1336 C C . VAL A 1 178 ? -3.712 5.153 -7.344 1.00 97.69 178 VAL A C 1
ATOM 1338 O O . VAL A 1 178 ? -4.447 5.074 -6.360 1.00 97.69 178 VAL A O 1
ATOM 1341 N N . SER A 1 179 ? -4.132 5.635 -8.514 1.00 97.06 179 SER A N 1
ATOM 1342 C CA . SER A 1 179 ? -5.499 6.129 -8.715 1.00 97.06 179 SER A CA 1
ATOM 1343 C C . SER A 1 179 ? -6.534 5.026 -8.486 1.00 97.06 179 SER A C 1
ATOM 1345 O O . SER A 1 179 ? -7.543 5.254 -7.820 1.00 97.06 179 SER A O 1
ATOM 1347 N N . GLU A 1 180 ? -6.266 3.814 -8.975 1.00 96.75 180 GLU A N 1
ATOM 1348 C CA . GLU A 1 180 ? -7.149 2.664 -8.792 1.00 96.75 180 GLU A CA 1
ATOM 1349 C C . GLU A 1 180 ? -7.217 2.207 -7.327 1.00 96.75 180 GLU A C 1
ATOM 1351 O O . GLU A 1 180 ? -8.306 1.948 -6.816 1.00 96.75 180 GLU A O 1
ATOM 1356 N N . LEU A 1 181 ? -6.087 2.156 -6.616 1.00 96.81 181 LEU A N 1
ATOM 1357 C CA . LEU A 1 181 ? -6.047 1.780 -5.197 1.00 96.81 181 LEU A CA 1
ATOM 1358 C C . LEU A 1 181 ? -6.797 2.782 -4.306 1.00 96.81 181 LEU A C 1
ATOM 1360 O O . LEU A 1 181 ? -7.551 2.379 -3.413 1.00 96.81 181 LEU A O 1
ATOM 1364 N N . LEU A 1 182 ? -6.639 4.084 -4.569 1.00 97.25 182 LEU A N 1
ATOM 1365 C CA . LEU A 1 182 ? -7.388 5.141 -3.882 1.00 97.25 182 LEU A CA 1
ATOM 1366 C C . LEU A 1 182 ? -8.893 5.015 -4.154 1.00 97.25 182 LEU A C 1
ATOM 1368 O O . LEU A 1 182 ? -9.696 5.031 -3.220 1.00 97.25 182 LEU A O 1
ATOM 1372 N N . ARG A 1 183 ? -9.279 4.810 -5.421 1.00 97.19 183 ARG A N 1
ATOM 1373 C CA . ARG A 1 183 ? -10.679 4.626 -5.824 1.00 97.19 183 ARG A CA 1
ATOM 1374 C C . ARG A 1 183 ? -11.307 3.397 -5.161 1.00 97.19 183 ARG A C 1
ATOM 1376 O O . ARG A 1 183 ? -12.427 3.480 -4.662 1.00 97.19 183 ARG A O 1
ATOM 1383 N N . ARG A 1 184 ? -10.596 2.263 -5.126 1.00 95.75 184 ARG A N 1
ATOM 1384 C CA . ARG A 1 184 ? -11.059 1.032 -4.458 1.00 95.75 184 ARG A CA 1
ATOM 1385 C C . ARG A 1 184 ? -11.240 1.236 -2.964 1.00 95.75 184 ARG A C 1
ATOM 1387 O O . ARG A 1 184 ? -12.275 0.842 -2.434 1.00 95.75 184 ARG A O 1
ATOM 1394 N N . THR A 1 185 ? -10.279 1.892 -2.314 1.00 95.44 185 THR A N 1
ATOM 1395 C CA . THR A 1 185 ? -10.378 2.224 -0.887 1.00 95.44 185 THR A CA 1
ATOM 1396 C C . THR A 1 185 ? -11.629 3.061 -0.632 1.00 95.44 185 THR A C 1
ATOM 1398 O O . THR A 1 185 ? -12.455 2.682 0.192 1.00 95.44 185 THR A O 1
ATOM 1401 N N . GLN A 1 186 ? -11.835 4.135 -1.399 1.00 95.25 186 GLN A N 1
ATOM 1402 C CA . GLN A 1 186 ? -13.011 4.997 -1.265 1.00 95.25 186 GLN A CA 1
ATOM 1403 C C . GLN A 1 186 ? -14.335 4.238 -1.465 1.00 95.25 186 GLN A C 1
ATOM 1405 O O . GLN A 1 186 ? -15.297 4.487 -0.742 1.00 95.25 186 GLN A O 1
ATOM 1410 N N . ALA A 1 187 ? -14.387 3.308 -2.421 1.00 95.56 187 ALA A N 1
ATOM 1411 C CA . ALA A 1 187 ? -15.591 2.538 -2.720 1.00 95.56 187 ALA A CA 1
ATOM 1412 C C . ALA A 1 187 ? -15.916 1.474 -1.655 1.00 95.56 187 ALA A C 1
ATOM 1414 O O . ALA A 1 187 ? -17.085 1.244 -1.351 1.00 95.56 187 ALA A O 1
ATOM 1415 N N . GLN A 1 188 ? -14.901 0.810 -1.097 1.00 92.94 188 GLN A N 1
ATOM 1416 C CA . GLN A 1 188 ? -15.082 -0.313 -0.166 1.00 92.94 188 GLN A CA 1
ATOM 1417 C C . GLN A 1 188 ? -15.261 0.133 1.285 1.00 92.94 188 GLN A C 1
ATOM 1419 O O . GLN A 1 188 ? -15.941 -0.535 2.066 1.00 92.94 188 GLN A O 1
ATOM 1424 N N . LEU A 1 189 ? -14.668 1.272 1.643 1.00 90.69 189 LEU A N 1
ATOM 1425 C CA . LEU A 1 189 ? -14.583 1.743 3.017 1.00 90.69 189 LEU A CA 1
ATOM 1426 C C . LEU A 1 189 ? -15.939 1.822 3.747 1.00 90.69 189 LEU A C 1
ATOM 1428 O O . LEU A 1 189 ? -16.006 1.320 4.869 1.00 90.69 189 LEU A O 1
ATOM 1432 N N . PRO A 1 190 ? -17.036 2.357 3.164 1.00 90.38 190 PRO A N 1
ATOM 1433 C CA . PRO A 1 190 ? -18.316 2.427 3.872 1.00 90.38 190 PRO A CA 1
ATOM 1434 C C . PRO A 1 190 ? -18.869 1.046 4.251 1.00 90.38 190 PRO A C 1
ATOM 1436 O O . PRO A 1 190 ? -19.368 0.855 5.361 1.00 90.38 190 PRO A O 1
ATOM 1439 N N . ALA A 1 191 ? -18.757 0.071 3.343 1.00 90.19 191 ALA A N 1
ATOM 1440 C CA . ALA A 1 191 ? -19.263 -1.280 3.561 1.00 90.19 191 ALA A CA 1
ATOM 1441 C C . ALA A 1 191 ? -18.444 -2.025 4.625 1.00 90.19 191 ALA A C 1
ATOM 1443 O O . ALA A 1 191 ? -19.015 -2.673 5.504 1.00 90.19 191 ALA A O 1
ATOM 1444 N N . GLU A 1 192 ? -17.119 -1.888 4.580 1.00 88.38 192 GLU A N 1
ATOM 1445 C CA . GLU A 1 192 ? -16.195 -2.520 5.527 1.00 88.38 192 GLU A CA 1
ATOM 1446 C C . GLU A 1 192 ? -16.298 -1.909 6.927 1.00 88.38 192 GLU A C 1
ATOM 1448 O O . GLU A 1 192 ? -16.356 -2.635 7.924 1.00 88.38 192 GLU A O 1
ATOM 1453 N N . MET A 1 193 ? -16.445 -0.584 7.009 1.00 85.69 193 MET A N 1
ATOM 1454 C CA . MET A 1 193 ? -16.731 0.127 8.254 1.00 85.69 193 MET A CA 1
ATOM 1455 C C . MET A 1 193 ? -18.038 -0.372 8.884 1.00 85.69 193 MET A C 1
ATOM 1457 O O . MET A 1 193 ? -18.055 -0.773 10.048 1.00 85.69 193 MET A O 1
ATOM 1461 N N . ALA A 1 194 ? -19.126 -0.435 8.109 1.00 86.62 194 ALA A N 1
ATOM 1462 C CA . ALA A 1 194 ? -20.414 -0.928 8.594 1.00 86.62 194 ALA A CA 1
ATOM 1463 C C . ALA A 1 194 ? -20.350 -2.405 9.026 1.00 86.62 194 ALA A C 1
ATOM 1465 O O . ALA A 1 194 ? -20.897 -2.784 10.063 1.00 86.62 194 ALA A O 1
ATOM 1466 N N . ALA A 1 195 ? -19.661 -3.253 8.259 1.00 86.56 195 ALA A N 1
ATOM 1467 C CA . ALA A 1 195 ? -19.457 -4.657 8.605 1.00 86.56 195 ALA A CA 1
ATOM 1468 C C . ALA A 1 195 ? -18.637 -4.831 9.889 1.00 86.56 195 ALA A C 1
ATOM 1470 O O . ALA A 1 195 ? -18.890 -5.760 10.659 1.00 86.56 195 ALA A O 1
ATOM 1471 N N . TRP A 1 196 ? -17.658 -3.963 10.136 1.00 82.50 196 TRP A N 1
ATOM 1472 C CA . TRP A 1 196 ? -16.890 -3.974 11.374 1.00 82.50 196 TRP A CA 1
ATOM 1473 C C . TRP A 1 196 ? -17.721 -3.523 12.575 1.00 82.50 196 TRP A C 1
ATOM 1475 O O . TRP A 1 196 ? -17.758 -4.234 13.576 1.00 82.50 196 TRP A O 1
ATOM 1485 N N . VAL A 1 197 ? -18.444 -2.406 12.459 1.00 80.69 197 VAL A N 1
ATOM 1486 C CA . VAL A 1 197 ? -19.329 -1.904 13.524 1.00 80.69 197 VAL A CA 1
ATOM 1487 C C . VAL A 1 197 ? -20.330 -2.981 13.950 1.00 80.69 197 VAL A C 1
ATOM 1489 O O . VAL A 1 197 ? -20.391 -3.311 15.133 1.00 80.69 197 VAL A O 1
ATOM 1492 N N . ARG A 1 198 ? -20.991 -3.646 12.989 1.00 82.56 198 ARG A N 1
ATOM 1493 C CA . ARG A 1 198 ? -21.897 -4.772 13.279 1.00 82.56 198 ARG A CA 1
ATOM 1494 C C . ARG A 1 198 ? -21.214 -5.920 14.027 1.00 82.56 198 ARG A C 1
ATOM 1496 O O . ARG A 1 198 ? -21.803 -6.497 14.936 1.00 82.56 198 ARG A O 1
ATOM 1503 N N . ARG A 1 199 ? -19.973 -6.272 13.662 1.00 78.31 199 ARG A N 1
ATOM 1504 C CA . ARG A 1 199 ? -19.200 -7.316 14.365 1.00 78.31 199 ARG A CA 1
ATOM 1505 C C . ARG A 1 199 ? -18.911 -6.925 15.813 1.00 78.31 199 ARG A C 1
ATOM 1507 O O . ARG A 1 199 ? -18.979 -7.773 16.701 1.00 78.31 199 ARG A O 1
ATOM 1514 N N . CYS A 1 200 ? -18.602 -5.656 16.059 1.00 72.50 200 CYS A N 1
ATOM 1515 C CA . CYS A 1 200 ? -18.356 -5.152 17.405 1.00 72.50 200 CYS A CA 1
ATOM 1516 C C . CYS A 1 200 ? -19.626 -5.159 18.264 1.00 72.50 200 CYS A C 1
ATOM 1518 O O . CYS A 1 200 ? -19.574 -5.622 19.401 1.00 72.50 200 CYS A O 1
ATOM 1520 N N . GLU A 1 201 ? -20.759 -4.726 17.711 1.00 74.88 201 GLU A N 1
ATOM 1521 C CA . GLU A 1 201 ? -22.066 -4.755 18.384 1.00 74.88 201 GLU A CA 1
ATOM 1522 C C . GLU A 1 201 ? -22.489 -6.186 18.745 1.00 74.88 201 GLU A C 1
ATOM 1524 O O . GLU A 1 201 ? -22.858 -6.463 19.884 1.00 74.88 201 GLU A O 1
ATOM 1529 N N . GLN A 1 202 ? -22.357 -7.131 17.808 1.00 76.19 202 GLN A N 1
ATOM 1530 C CA . GLN A 1 202 ? -22.660 -8.546 18.057 1.00 76.19 202 GLN A CA 1
ATOM 1531 C C . GLN A 1 202 ? -21.810 -9.142 19.182 1.00 76.19 202 GLN A C 1
ATOM 1533 O O . GLN A 1 202 ? -22.294 -9.982 19.937 1.00 76.19 202 GLN A O 1
ATOM 1538 N N . ARG A 1 203 ? -20.544 -8.726 19.301 1.00 70.00 203 ARG A N 1
ATOM 1539 C CA . ARG A 1 203 ? -19.673 -9.153 20.400 1.00 70.00 203 ARG A CA 1
ATOM 1540 C C . ARG A 1 203 ? -20.127 -8.564 21.732 1.00 70.00 203 ARG A C 1
ATOM 1542 O O . ARG A 1 203 ? -20.145 -9.289 22.718 1.00 70.00 203 ARG A O 1
ATOM 1549 N N . GLN A 1 204 ? -20.482 -7.281 21.764 1.00 65.50 204 GLN A N 1
ATOM 1550 C CA . GLN A 1 204 ? -20.987 -6.641 22.980 1.00 65.50 204 GLN A CA 1
ATOM 1551 C C . GLN A 1 204 ? -22.272 -7.307 23.472 1.00 65.50 204 GLN A C 1
ATOM 1553 O O . GLN A 1 204 ? -22.396 -7.534 24.661 1.00 65.50 204 GLN A O 1
ATOM 1558 N N . ALA A 1 205 ? -23.173 -7.707 22.573 1.00 64.88 205 ALA A N 1
ATOM 1559 C CA . ALA A 1 205 ? -24.409 -8.401 22.940 1.00 64.88 205 ALA A CA 1
ATOM 1560 C C . ALA A 1 205 ? -24.207 -9.820 23.520 1.00 64.88 205 ALA A C 1
ATOM 1562 O O . ALA A 1 205 ? -25.149 -10.391 24.064 1.00 64.88 205 ALA A O 1
ATOM 1563 N N . ARG A 1 206 ? -23.016 -10.423 23.371 1.00 63.16 206 ARG A N 1
ATOM 1564 C CA . ARG A 1 206 ? -22.678 -11.753 23.919 1.00 63.16 206 ARG A CA 1
ATOM 1565 C C . ARG A 1 206 ? -22.065 -11.701 25.324 1.00 63.16 206 ARG A C 1
ATOM 1567 O O . ARG A 1 206 ? -21.859 -12.763 25.911 1.00 63.16 206 ARG A O 1
ATOM 1574 N N . HIS A 1 207 ? -21.727 -10.512 25.818 1.00 53.03 207 HIS A N 1
ATOM 1575 C CA . HIS A 1 207 ? -21.084 -10.276 27.112 1.00 53.03 207 HIS A CA 1
ATOM 1576 C C . HIS A 1 207 ? -21.988 -9.444 28.019 1.00 53.03 207 HIS A C 1
ATOM 1578 O O . HIS A 1 207 ? -21.847 -9.612 29.249 1.00 53.03 207 HIS A O 1
#

Secondary structure (DSSP, 8-state):
----TT-PPPEEEEEEEEEEE-TTSTT-EEEEEEEEEEE-GGG--HHHHHHHHHSPPP--B---TTPPTTS--SS--B-EEEEEEEEEEGGG------EEE-SSS--GGGBPPTTTT--SPPTT----SS-------BPSSEEE-EEEETTTTEEEEGGGHHHHHHTTSS-HHHHHHHHHHHHHHHHHHHHHHHHHHHHHHHHHTT-

Organism: Chlamydomonas incerta (NCBI:txid51695)

pLDDT: mean 79.93, std 18.9, range [34.09, 97.69]

Sequence (207 aa):
MLHSEEGVPFIGVVLDFEEAADESRPGETEVLTRVCWMYRVRDLKGAAKAALEEEPAVTRRAVLSEARAGGDKGTFQEVFLSNHANAVSAASIMHPIQVWCLPDERLEPLLLPAGAAGSGPPPGSAPAAGPAVSRAVLLPGFVSRRMYTVIKHKLLLLGKVPPAVAKKEFEPWVGQMVSELLRRTQAQLPAEMAAWVRRCEQRQARH

InterPro domains:
  IPR043151 Bromo adjacent homology (BAH) domain superfamily [G3DSA:2.30.30.490] (1-109)

Foldseek 3Di:
DPADPVRDDWDWDWDDWDWDQDPVDGPDIFIKTKTFTKAWLVRFDDPLVVVCVVPPADFFAADDPPPDDPPDPGDAAEIATELDIDIDGPVSDDDDFDEQEDQADDQVLFWAPQQLRPPDPPPPDDPDPDPPPRDTHGQDTHYYQWHAYPPVSDTDGLNCVLVCVVVVVHDPVSVVVSVVSNVVNVVCSVVSSVVSSVVSVVVVVVD